Protein AF-K1TFE7-F1 (afdb_monomer_lite)

InterPro domains:
  IPR003514 Microviridae F protein [PF02305] (13-98)
  IPR016184 Capsid/spike protein, ssDNA virus [SSF88645] (12-97)
  IPR037002 Microviridae F protein superfamily [G3DSA:2.60.169.10] (9-236)

Sequence (241 aa):
MKQSVFNLNTLKAHPERNAFDLSHNDVFSCAPGMLLPISCTEVLPNEHYEINPQVFLRTMPLNSAAYVRMRQHVEFFFVPARVLLRQFPQFVVGTKYPISSLDTLNSFKDNIPSVSLATLRYLYVLAGDTPDGLGIPAKLGYLRLFDLLGYGLNSSRTINENSYPDKYTSASTTQDSPKLSILRFAAYQKIYQDYYRNPYWESPDASIFNYDDKFGQTLSTSVAADKQRLYKLVTLRYRNW

Structure (mmCIF, N/CA/C/O backbone):
data_AF-K1TFE7-F1
#
_entry.id   AF-K1TFE7-F1
#
loop_
_atom_site.group_PDB
_atom_site.id
_atom_site.type_symbol
_atom_site.label_atom_id
_atom_site.label_alt_id
_atom_site.label_comp_id
_atom_site.label_asym_id
_atom_site.label_entity_id
_atom_site.label_seq_id
_atom_site.pdbx_PDB_ins_code
_atom_site.Cartn_x
_atom_site.Cartn_y
_atom_site.Cartn_z
_atom_site.occupancy
_atom_site.B_iso_or_equiv
_atom_site.auth_seq_id
_atom_site.auth_comp_id
_atom_site.auth_asym_id
_atom_site.auth_atom_id
_atom_site.pdbx_PDB_model_num
ATOM 1 N N . MET A 1 1 ? -44.477 -9.477 -0.773 1.00 45.66 1 MET A N 1
ATOM 2 C CA . MET A 1 1 ? -45.574 -9.366 0.217 1.00 45.66 1 MET A CA 1
ATOM 3 C C . MET A 1 1 ? -45.579 -7.950 0.772 1.00 45.66 1 MET A C 1
ATOM 5 O O . MET A 1 1 ? -44.527 -7.498 1.204 1.00 45.66 1 MET A O 1
ATOM 9 N N . LYS A 1 2 ? -46.710 -7.234 0.714 1.00 50.09 2 LYS A N 1
ATOM 10 C CA . LYS A 1 2 ? -46.841 -5.902 1.331 1.00 50.09 2 LYS A CA 1
ATOM 11 C C . LYS A 1 2 ? -46.710 -6.047 2.852 1.00 50.09 2 LYS A C 1
ATOM 13 O O . LYS A 1 2 ? -47.388 -6.889 3.435 1.00 50.09 2 LYS A O 1
ATOM 18 N N . GLN A 1 3 ? -45.819 -5.276 3.473 1.00 61.19 3 GLN A N 1
ATOM 19 C CA . GLN A 1 3 ? -45.646 -5.288 4.927 1.00 61.19 3 GLN A CA 1
ATOM 20 C C . GLN A 1 3 ? -46.881 -4.699 5.617 1.00 61.19 3 GLN A C 1
ATOM 22 O O . GLN A 1 3 ? -47.405 -3.670 5.197 1.00 61.19 3 GLN A O 1
ATOM 27 N N . SER A 1 4 ? -47.348 -5.382 6.665 1.00 74.19 4 SER A N 1
ATOM 28 C CA . SER A 1 4 ? -48.439 -4.917 7.526 1.00 74.19 4 SER A CA 1
ATOM 29 C C . SER A 1 4 ? -48.050 -3.604 8.208 1.00 74.19 4 SER A C 1
ATOM 31 O O . SER A 1 4 ? -46.951 -3.500 8.754 1.00 74.19 4 SER A O 1
ATOM 33 N N . VAL A 1 5 ? -48.967 -2.632 8.216 1.00 69.81 5 VAL A N 1
ATOM 34 C CA . VAL A 1 5 ? -48.782 -1.304 8.834 1.00 69.81 5 VAL A CA 1
ATOM 35 C C . VAL A 1 5 ? -48.410 -1.412 10.321 1.00 69.81 5 VAL A C 1
ATOM 37 O O . VAL A 1 5 ? -47.674 -0.580 10.843 1.00 69.81 5 VAL A O 1
ATOM 40 N N . PHE A 1 6 ? -48.827 -2.489 10.990 1.00 69.19 6 PHE A N 1
ATOM 41 C CA . PHE A 1 6 ? -48.529 -2.746 12.401 1.00 69.19 6 PHE A CA 1
ATOM 42 C C . PHE A 1 6 ? -47.082 -3.196 12.676 1.00 69.19 6 PHE A C 1
ATOM 44 O O . PHE A 1 6 ? -46.646 -3.150 13.820 1.00 69.19 6 PHE A O 1
ATOM 51 N N . ASN A 1 7 ? -46.317 -3.582 11.648 1.00 65.81 7 ASN A N 1
ATOM 52 C CA . ASN A 1 7 ? -44.899 -3.948 11.766 1.00 65.81 7 ASN A CA 1
ATOM 53 C C . ASN A 1 7 ? -43.943 -2.807 11.368 1.00 65.81 7 ASN A C 1
ATOM 55 O O . ASN A 1 7 ? -42.743 -3.038 11.230 1.00 65.81 7 ASN A O 1
ATOM 59 N N . LEU A 1 8 ? -44.430 -1.571 11.176 1.00 64.69 8 LEU A N 1
ATOM 60 C CA . LEU A 1 8 ? -43.549 -0.443 10.838 1.00 64.69 8 LEU A CA 1
ATOM 61 C C . LEU A 1 8 ? -42.561 -0.089 11.963 1.00 64.69 8 LEU A C 1
ATOM 63 O O . LEU A 1 8 ? -41.452 0.344 11.668 1.00 64.69 8 LEU A O 1
ATOM 67 N N . ASN A 1 9 ? -42.938 -0.312 13.226 1.00 62.56 9 ASN A N 1
ATOM 68 C CA . ASN A 1 9 ? -42.139 0.084 14.394 1.00 62.56 9 ASN A CA 1
ATOM 69 C C . ASN A 1 9 ? -41.296 -1.055 14.994 1.00 62.56 9 ASN A C 1
ATOM 71 O O . ASN A 1 9 ? -40.640 -0.862 16.016 1.00 62.56 9 ASN A O 1
ATOM 75 N N . THR A 1 10 ? -41.299 -2.249 14.397 1.00 68.25 10 THR A N 1
ATOM 76 C CA . THR A 1 10 ? -40.441 -3.348 14.858 1.00 68.25 10 THR A CA 1
ATOM 77 C C . THR A 1 10 ? -39.030 -3.158 14.309 1.00 68.25 10 THR A C 1
ATOM 79 O O . THR A 1 10 ? -38.868 -3.029 13.094 1.00 68.25 10 THR A O 1
ATOM 82 N N . LEU A 1 11 ? -38.012 -3.171 15.177 1.00 66.81 11 LEU A N 1
ATOM 83 C CA . LEU A 1 11 ? -36.603 -3.135 14.769 1.00 66.81 11 LEU A CA 1
ATOM 84 C C . LEU A 1 11 ? -36.321 -4.275 13.777 1.00 66.81 11 LEU A C 1
ATOM 86 O O . LEU A 1 11 ? -36.344 -5.452 14.138 1.00 66.81 11 LEU A O 1
ATOM 90 N N . LYS A 1 12 ? -36.063 -3.929 12.513 1.00 65.88 12 LYS A N 1
ATOM 91 C CA . LYS A 1 12 ? -35.648 -4.892 11.490 1.00 65.88 12 LYS A CA 1
ATOM 92 C C . LYS A 1 12 ? -34.151 -5.147 11.640 1.00 65.88 12 LYS A C 1
ATOM 94 O O . LYS A 1 12 ? -33.352 -4.228 11.505 1.00 65.88 12 LYS A O 1
ATOM 99 N N . ALA A 1 13 ? -33.769 -6.403 11.864 1.00 70.88 13 ALA A N 1
ATOM 100 C CA . ALA A 1 13 ? -32.362 -6.804 11.956 1.00 70.88 13 ALA A CA 1
ATOM 101 C C . ALA A 1 13 ? -31.597 -6.674 10.621 1.00 70.88 13 ALA A C 1
ATOM 103 O O . ALA A 1 13 ? -30.372 -6.615 10.619 1.00 70.88 13 ALA A O 1
ATOM 104 N N . HIS A 1 14 ? -32.311 -6.635 9.490 1.00 73.75 14 HIS A N 1
ATOM 105 C CA . HIS A 1 14 ? -31.744 -6.389 8.166 1.00 73.75 14 HIS A CA 1
ATOM 106 C C . HIS A 1 14 ? -32.227 -5.029 7.643 1.00 73.75 14 HIS A C 1
ATOM 108 O O . HIS A 1 14 ? -33.393 -4.928 7.245 1.00 73.75 14 HIS A O 1
ATOM 114 N N . PRO A 1 15 ? -31.375 -3.986 7.660 1.00 78.25 15 PRO A N 1
ATOM 115 C CA . PRO A 1 15 ? -31.690 -2.726 7.002 1.00 78.25 15 PRO A CA 1
ATOM 116 C C . PRO A 1 15 ? -31.781 -2.923 5.483 1.00 78.25 15 PRO A C 1
ATOM 118 O O . PRO A 1 15 ? -31.189 -3.851 4.922 1.00 78.25 15 PRO A O 1
ATOM 121 N N . GLU A 1 16 ? -32.540 -2.051 4.819 1.00 82.06 16 GLU A N 1
ATOM 122 C CA . GLU A 1 16 ? -32.575 -2.005 3.356 1.00 82.06 16 GLU A CA 1
ATOM 123 C C . GLU A 1 16 ? -31.184 -1.639 2.821 1.00 82.06 16 GLU A C 1
ATOM 125 O O . GLU A 1 16 ? -30.467 -0.830 3.413 1.00 82.06 16 GLU A O 1
ATOM 130 N N . ARG A 1 17 ? -30.772 -2.297 1.734 1.00 85.50 17 ARG A N 1
ATOM 131 C CA . ARG A 1 17 ? -29.428 -2.164 1.164 1.00 85.50 17 ARG A CA 1
ATOM 132 C C . ARG A 1 17 ? -29.471 -1.203 -0.019 1.00 85.50 17 ARG A C 1
ATOM 134 O O . ARG A 1 17 ? -30.340 -1.336 -0.876 1.00 85.50 17 ARG A O 1
ATOM 141 N N . ASN A 1 18 ? -28.500 -0.298 -0.082 1.00 88.75 18 ASN A N 1
ATOM 142 C CA . ASN A 1 18 ? -28.265 0.560 -1.240 1.00 88.75 18 ASN A CA 1
ATOM 143 C C . ASN A 1 18 ? -27.121 -0.006 -2.085 1.00 88.75 18 ASN A C 1
ATOM 145 O O . ASN A 1 18 ? -26.211 -0.639 -1.550 1.00 88.75 18 ASN A O 1
ATOM 149 N N . ALA A 1 19 ? -27.166 0.246 -3.392 1.00 91.50 19 ALA A N 1
ATOM 150 C CA . ALA A 1 19 ? -26.066 -0.038 -4.303 1.00 91.50 19 ALA A CA 1
ATOM 151 C C . ALA A 1 19 ? -25.364 1.274 -4.663 1.00 91.50 19 ALA A C 1
ATOM 153 O O . ALA A 1 19 ? -26.020 2.248 -5.036 1.00 91.50 19 ALA A O 1
ATOM 154 N N . PHE A 1 20 ? -24.040 1.286 -4.545 1.00 91.50 20 PHE A N 1
ATOM 155 C CA . PHE A 1 20 ? -23.193 2.392 -4.973 1.00 91.50 20 PHE A CA 1
ATOM 156 C C . PHE A 1 20 ? -22.288 1.903 -6.097 1.00 91.50 20 PHE A C 1
ATOM 158 O O . PHE A 1 20 ? -21.703 0.826 -5.989 1.00 91.50 20 PHE A O 1
ATOM 165 N N . ASP A 1 21 ? -22.183 2.691 -7.163 1.00 92.88 21 ASP A N 1
ATOM 166 C CA . ASP A 1 21 ? -21.240 2.418 -8.242 1.00 92.88 21 ASP A CA 1
ATOM 167 C C . ASP A 1 21 ? -19.862 2.984 -7.874 1.00 92.88 21 ASP A C 1
ATOM 169 O O . ASP A 1 21 ? -19.706 4.188 -7.666 1.00 92.88 21 ASP A O 1
ATOM 173 N N . LEU A 1 22 ? -18.877 2.092 -7.755 1.00 91.94 22 LEU A N 1
ATOM 174 C CA . LEU A 1 22 ? -17.475 2.397 -7.442 1.00 91.94 22 LEU A CA 1
ATOM 175 C C . LEU A 1 22 ? -16.555 2.132 -8.650 1.00 91.94 22 LEU A C 1
ATOM 177 O O . LEU A 1 22 ? -15.333 2.026 -8.503 1.00 91.94 22 LEU A O 1
ATOM 181 N N . SER A 1 23 ? -17.134 1.999 -9.846 1.00 92.69 23 SER A N 1
ATOM 182 C CA . SER A 1 23 ? -16.395 1.743 -11.079 1.00 92.69 23 SER A CA 1
ATOM 183 C C . SER A 1 23 ? -15.441 2.893 -11.404 1.00 92.69 23 SER A C 1
ATOM 185 O O . SER A 1 23 ? -15.796 4.069 -11.341 1.00 92.69 23 SER A O 1
ATOM 187 N N . HIS A 1 24 ? -14.214 2.548 -11.780 1.00 92.62 24 HIS A N 1
ATOM 188 C CA . HIS A 1 24 ? -13.178 3.487 -12.199 1.00 92.62 24 HIS A CA 1
ATOM 189 C C . HIS A 1 24 ? -12.291 2.843 -13.267 1.00 92.62 24 HIS A C 1
ATOM 191 O O . HIS A 1 24 ? -12.287 1.624 -13.439 1.00 92.62 24 HIS A O 1
ATOM 197 N N . ASN A 1 25 ? -11.557 3.682 -13.998 1.00 93.38 25 ASN A N 1
ATOM 198 C CA . ASN A 1 25 ? -10.610 3.254 -15.022 1.00 93.38 25 ASN A CA 1
ATOM 199 C C . ASN A 1 25 ? -9.200 3.676 -14.612 1.00 93.38 25 ASN A C 1
ATOM 201 O O . ASN A 1 25 ? -8.940 4.871 -14.474 1.00 93.38 25 ASN A O 1
ATOM 205 N N . ASP A 1 26 ? -8.290 2.710 -14.515 1.00 90.56 26 ASP A N 1
ATOM 206 C CA . ASP A 1 26 ? -6.886 2.962 -14.196 1.00 90.56 26 ASP A CA 1
ATOM 207 C C . ASP A 1 26 ? -6.010 2.791 -15.435 1.00 90.56 26 ASP A C 1
ATOM 209 O O . ASP A 1 26 ? -5.984 1.734 -16.069 1.00 90.56 26 ASP A O 1
ATOM 213 N N . VAL A 1 27 ? -5.254 3.836 -15.777 1.00 91.19 27 VAL A N 1
ATOM 214 C CA . VAL A 1 27 ? -4.328 3.829 -16.915 1.00 91.19 27 VAL A CA 1
ATOM 215 C C . VAL A 1 27 ? -2.908 3.945 -16.396 1.00 91.19 27 VAL A C 1
ATOM 217 O O . VAL A 1 27 ? -2.523 4.962 -15.822 1.00 91.19 27 VAL A O 1
ATOM 220 N N . PHE A 1 28 ? -2.104 2.907 -16.613 1.00 90.25 28 PHE A N 1
ATOM 221 C CA . PHE A 1 28 ? -0.726 2.899 -16.149 1.00 90.25 28 PHE A CA 1
ATOM 222 C C . PHE A 1 28 ? 0.173 1.954 -16.952 1.00 90.25 28 PHE A C 1
ATOM 224 O O . PHE A 1 28 ? -0.294 1.073 -17.670 1.00 90.25 28 PHE A O 1
ATOM 231 N N . SER A 1 29 ? 1.486 2.117 -16.773 1.00 90.44 29 SER A N 1
ATOM 232 C CA . SER A 1 29 ? 2.514 1.231 -17.331 1.00 90.44 29 SER A CA 1
ATOM 233 C C . SER A 1 29 ? 3.085 0.310 -16.252 1.00 90.44 29 SER A C 1
ATOM 235 O O . SER A 1 29 ? 3.305 0.732 -15.116 1.00 90.44 29 SER A O 1
ATOM 237 N N . CYS A 1 30 ? 3.365 -0.945 -16.583 1.00 89.62 30 CYS A N 1
ATOM 238 C CA . CYS A 1 30 ? 3.979 -1.899 -15.660 1.00 89.62 30 CYS A CA 1
ATOM 239 C C . CYS A 1 30 ? 5.164 -2.612 -16.306 1.00 89.62 30 CYS A C 1
ATOM 241 O O . CYS A 1 30 ? 5.113 -2.964 -17.485 1.00 89.62 30 CYS A O 1
ATOM 243 N N . ALA A 1 31 ? 6.211 -2.851 -15.518 1.00 89.19 31 ALA A N 1
ATOM 244 C CA . ALA A 1 31 ? 7.293 -3.742 -15.911 1.00 89.19 31 ALA A CA 1
ATOM 245 C C . ALA A 1 31 ? 6.913 -5.201 -15.589 1.00 89.19 31 ALA A C 1
ATOM 247 O O . ALA A 1 31 ? 6.148 -5.441 -14.646 1.00 89.19 31 ALA A O 1
ATOM 248 N N . PRO A 1 32 ? 7.432 -6.185 -16.342 1.00 89.25 32 PRO A N 1
ATOM 249 C CA . PRO A 1 32 ? 7.205 -7.593 -16.037 1.00 89.25 32 PRO A CA 1
ATOM 250 C C . PRO A 1 32 ? 7.748 -7.950 -14.646 1.00 89.25 32 PRO A C 1
ATOM 252 O O . PRO A 1 32 ? 8.781 -7.440 -14.219 1.00 89.25 32 PRO A O 1
ATOM 255 N N . GLY A 1 33 ? 7.037 -8.823 -13.931 1.00 89.75 33 GLY A N 1
ATOM 256 C CA . GLY A 1 33 ? 7.425 -9.297 -12.597 1.00 89.75 33 GLY A CA 1
ATOM 257 C C . GLY A 1 33 ? 7.035 -8.379 -11.432 1.00 89.75 33 GLY A C 1
ATOM 258 O O . GLY A 1 33 ? 7.024 -8.845 -10.298 1.00 89.75 33 GLY A O 1
ATOM 259 N N . MET A 1 34 ? 6.662 -7.116 -11.667 1.00 91.88 34 MET A N 1
ATOM 260 C CA . MET A 1 34 ? 6.188 -6.219 -10.601 1.00 91.88 34 MET A CA 1
ATOM 261 C C . MET A 1 34 ? 4.824 -6.656 -10.059 1.00 91.88 34 MET A C 1
ATOM 263 O O . MET A 1 34 ? 3.870 -6.809 -10.823 1.00 91.88 34 MET A O 1
ATOM 267 N N . LEU A 1 35 ? 4.706 -6.783 -8.735 1.00 94.06 35 LEU A N 1
ATOM 268 C CA . LEU A 1 35 ? 3.425 -6.996 -8.069 1.00 94.06 35 LEU A CA 1
ATOM 269 C C . LEU A 1 35 ? 2.806 -5.635 -7.728 1.00 94.06 35 LEU A C 1
ATOM 271 O O . LEU A 1 35 ? 3.230 -4.984 -6.774 1.00 94.06 35 LEU A O 1
ATOM 275 N N . LEU A 1 36 ? 1.822 -5.192 -8.512 1.00 94.81 36 LEU A N 1
ATOM 276 C CA . LEU A 1 36 ? 1.221 -3.859 -8.388 1.00 94.81 36 LEU A CA 1
ATOM 277 C C . LEU A 1 36 ? -0.191 -3.927 -7.777 1.00 94.81 36 LEU A C 1
ATOM 279 O O . LEU A 1 36 ? -1.025 -4.666 -8.303 1.00 94.81 36 LEU A O 1
ATOM 283 N N . PRO A 1 37 ? -0.499 -3.148 -6.721 1.00 94.88 37 PRO A N 1
ATOM 284 C CA . PRO A 1 37 ? -1.864 -3.025 -6.221 1.00 94.88 37 PRO A CA 1
ATOM 285 C C . PRO A 1 37 ? -2.641 -2.027 -7.086 1.00 94.88 37 PRO A C 1
ATOM 287 O O . PRO A 1 37 ? -2.481 -0.828 -6.925 1.00 94.88 37 PRO A O 1
ATOM 290 N N . ILE A 1 38 ? -3.446 -2.513 -8.033 1.00 91.25 38 ILE A N 1
ATOM 291 C CA . ILE A 1 38 ? -4.155 -1.643 -8.992 1.00 91.25 38 ILE A CA 1
ATOM 292 C C . ILE A 1 38 ? -5.305 -0.896 -8.314 1.00 91.25 38 ILE A C 1
ATOM 294 O O . ILE A 1 38 ? -5.409 0.315 -8.441 1.00 91.25 38 ILE A O 1
ATOM 298 N N . SER A 1 39 ? -6.137 -1.627 -7.571 1.00 90.88 39 SER A N 1
ATOM 299 C CA . SER A 1 39 ? -7.290 -1.077 -6.868 1.00 90.88 39 SER A CA 1
ATOM 300 C C . SER A 1 39 ? -7.301 -1.582 -5.430 1.00 90.88 39 SER A C 1
ATOM 302 O O . SER A 1 39 ? -7.095 -2.773 -5.176 1.00 90.88 39 SER A O 1
ATOM 304 N N . CYS A 1 40 ? -7.500 -0.668 -4.482 1.00 92.69 40 CYS A N 1
ATOM 305 C CA . CYS A 1 40 ? -7.580 -0.968 -3.058 1.00 92.69 40 CYS A CA 1
ATOM 306 C C . CYS A 1 40 ? -8.751 -0.196 -2.453 1.00 92.69 40 CYS A C 1
ATOM 308 O O . CYS A 1 40 ? -8.691 1.025 -2.303 1.00 92.69 40 CYS A O 1
ATOM 310 N N . THR A 1 41 ? -9.812 -0.923 -2.113 1.00 92.25 41 THR A N 1
ATOM 311 C CA . THR A 1 41 ? -11.030 -0.370 -1.524 1.00 92.25 41 THR A CA 1
ATOM 312 C C . THR A 1 41 ? -11.258 -0.973 -0.144 1.00 92.25 41 THR A C 1
ATOM 314 O O . THR A 1 41 ? -11.167 -2.187 0.051 1.00 92.25 41 THR A O 1
ATOM 317 N N . GLU A 1 42 ? -11.516 -0.121 0.849 1.00 91.56 42 GLU A N 1
ATOM 318 C CA . GLU A 1 42 ? -12.021 -0.597 2.131 1.00 91.56 42 GLU A CA 1
ATOM 319 C C . GLU A 1 42 ? -13.488 -0.994 1.995 1.00 91.56 42 GLU A C 1
ATOM 321 O O . GLU A 1 42 ? -14.282 -0.275 1.393 1.00 91.56 42 GLU A O 1
ATOM 326 N N . VAL A 1 43 ? -13.840 -2.127 2.596 1.00 91.06 43 VAL A N 1
ATOM 327 C CA . VAL A 1 43 ? -15.211 -2.638 2.619 1.00 91.06 43 VAL A CA 1
ATOM 328 C C . VAL A 1 43 ? -15.698 -2.750 4.056 1.00 91.06 43 VAL A C 1
ATOM 330 O O . VAL A 1 43 ? -14.933 -3.095 4.967 1.00 91.06 43 VAL A O 1
ATOM 333 N N . LEU A 1 44 ? -16.977 -2.463 4.270 1.00 88.19 44 LEU A N 1
ATOM 334 C CA . LEU A 1 44 ? -17.632 -2.650 5.556 1.00 88.19 44 LEU A CA 1
ATOM 335 C C . LEU A 1 44 ? -18.057 -4.117 5.737 1.00 88.19 44 LEU A C 1
ATOM 337 O O . LEU A 1 44 ? -18.271 -4.857 4.771 1.00 88.19 44 LEU A O 1
ATOM 341 N N . PRO A 1 45 ? -18.209 -4.580 6.989 1.00 87.00 45 PRO A N 1
ATOM 342 C CA . PRO A 1 45 ? -18.763 -5.901 7.251 1.00 87.00 45 PRO A CA 1
ATOM 343 C C . PRO A 1 45 ? -20.149 -6.072 6.606 1.00 87.00 45 PRO A C 1
ATOM 345 O O . PRO A 1 45 ? -20.983 -5.176 6.691 1.00 87.00 45 PRO A O 1
ATOM 348 N N . ASN A 1 46 ? -20.417 -7.252 6.031 1.00 86.62 46 ASN A N 1
ATOM 349 C CA . ASN A 1 46 ? -21.693 -7.619 5.384 1.00 86.62 46 ASN A CA 1
ATOM 350 C C . ASN A 1 46 ? -22.026 -6.858 4.074 1.00 86.62 46 ASN A C 1
ATOM 352 O O . ASN A 1 46 ? -23.134 -6.997 3.537 1.00 86.62 46 ASN A O 1
ATOM 356 N N . GLU A 1 47 ? -21.077 -6.107 3.512 1.00 89.31 47 GLU A N 1
ATOM 357 C CA . GLU A 1 47 ? -21.192 -5.572 2.152 1.00 89.31 47 GLU A CA 1
ATOM 358 C C . GLU A 1 47 ? -21.069 -6.672 1.095 1.00 89.31 47 GLU A C 1
ATOM 360 O O . GLU A 1 47 ? -20.465 -7.721 1.319 1.00 89.31 47 GLU A O 1
ATOM 365 N N . HIS A 1 48 ? -21.707 -6.453 -0.054 1.00 90.38 48 HIS A N 1
ATOM 366 C CA . HIS A 1 48 ? -21.588 -7.318 -1.226 1.00 90.38 48 HIS A CA 1
ATOM 367 C C . HIS A 1 48 ? -20.857 -6.528 -2.299 1.00 90.38 48 HIS A C 1
ATOM 369 O O . HIS A 1 48 ? -21.284 -5.428 -2.644 1.00 90.38 48 HIS A O 1
ATOM 375 N N . TYR A 1 49 ? -19.755 -7.085 -2.785 1.00 91.56 49 TYR A N 1
ATOM 376 C CA . TYR A 1 49 ? -18.880 -6.430 -3.745 1.00 91.56 49 TYR A CA 1
ATOM 377 C C . TYR A 1 49 ? -18.833 -7.272 -5.018 1.00 91.56 49 TYR A C 1
ATOM 379 O O . TYR A 1 49 ? -18.503 -8.457 -4.964 1.00 91.56 49 TYR A O 1
ATOM 387 N N . GLU A 1 50 ? -19.185 -6.670 -6.149 1.00 92.69 50 GLU A N 1
ATOM 388 C CA . GLU A 1 50 ? -19.105 -7.294 -7.469 1.00 92.69 50 GLU A CA 1
ATOM 389 C C . GLU A 1 50 ? -17.990 -6.612 -8.261 1.00 92.69 50 GLU A C 1
ATOM 391 O O . GLU A 1 50 ? -17.973 -5.389 -8.388 1.00 92.69 50 GLU A O 1
ATOM 396 N N . ILE A 1 51 ? -17.035 -7.398 -8.765 1.00 92.50 51 ILE A N 1
ATOM 397 C CA . ILE A 1 51 ? -15.865 -6.885 -9.483 1.00 92.50 51 ILE A CA 1
ATOM 398 C C . ILE A 1 51 ? -15.796 -7.548 -10.854 1.00 92.50 51 ILE A C 1
ATOM 400 O O . ILE A 1 51 ? -15.604 -8.758 -10.951 1.00 92.50 51 ILE A O 1
ATOM 404 N N . ASN A 1 52 ? -15.888 -6.735 -11.906 1.00 93.81 52 ASN A N 1
ATOM 405 C CA . ASN A 1 52 ? -15.844 -7.176 -13.298 1.00 93.81 52 ASN A CA 1
ATOM 406 C C . ASN A 1 52 ? -14.696 -6.461 -14.039 1.00 93.81 52 ASN A C 1
ATOM 408 O O . ASN A 1 52 ? -14.922 -5.411 -14.644 1.00 93.81 52 ASN A O 1
ATOM 412 N N . PRO A 1 53 ? -13.447 -6.974 -13.987 1.00 92.19 53 PRO A N 1
ATOM 413 C CA . PRO A 1 53 ? -12.312 -6.311 -14.623 1.00 92.19 53 PRO A CA 1
ATOM 414 C C . PRO A 1 53 ? -12.365 -6.418 -16.148 1.00 92.19 53 PRO A C 1
ATOM 416 O O . PRO A 1 53 ? -12.552 -7.497 -16.710 1.00 92.19 53 PRO A O 1
ATOM 419 N N . GLN A 1 54 ? -12.085 -5.307 -16.824 1.00 93.56 54 GLN A N 1
ATOM 420 C CA . GLN A 1 54 ? -11.820 -5.276 -18.259 1.00 93.56 54 GLN A CA 1
ATOM 421 C C . GLN A 1 54 ? -10.394 -4.780 -18.479 1.00 93.56 54 GLN A C 1
ATOM 423 O O . GLN A 1 54 ? -10.047 -3.669 -18.090 1.00 93.56 54 GLN A O 1
ATOM 428 N N . VAL A 1 55 ? -9.546 -5.625 -19.072 1.00 91.69 55 VAL A N 1
ATOM 429 C CA . VAL A 1 55 ? -8.115 -5.337 -19.228 1.00 91.69 55 VAL A CA 1
ATOM 430 C C . VAL A 1 55 ? -7.774 -5.172 -20.698 1.00 91.69 55 VAL A C 1
ATOM 432 O O . VAL A 1 55 ? -8.046 -6.048 -21.519 1.00 91.69 55 VAL A O 1
ATOM 435 N N . PHE A 1 56 ? -7.110 -4.064 -21.012 1.00 91.94 56 PHE A N 1
ATOM 436 C CA . PHE A 1 56 ? -6.538 -3.799 -22.322 1.00 91.94 56 PHE A CA 1
ATOM 437 C C . PHE A 1 56 ? -5.042 -3.495 -22.181 1.00 91.94 56 PHE A C 1
ATOM 439 O O . PHE A 1 56 ? -4.652 -2.513 -21.556 1.00 91.94 56 PHE A O 1
ATOM 446 N N . LEU A 1 57 ? -4.201 -4.354 -22.759 1.00 90.56 57 LEU A N 1
ATOM 447 C CA . LEU A 1 57 ? -2.741 -4.313 -22.645 1.00 90.56 57 LEU A CA 1
ATOM 448 C C . LEU A 1 57 ? -2.110 -3.989 -24.002 1.00 90.56 57 LEU A C 1
ATOM 450 O O . LEU A 1 57 ? -2.504 -4.539 -25.031 1.00 90.56 57 LEU A O 1
ATOM 454 N N . ARG A 1 58 ? -1.054 -3.171 -23.987 1.00 90.06 58 ARG A N 1
ATOM 455 C CA . ARG A 1 58 ? -0.129 -3.000 -25.114 1.00 90.06 58 ARG A CA 1
ATOM 456 C C . ARG A 1 58 ? 1.310 -3.085 -24.616 1.00 90.06 58 ARG A C 1
ATOM 458 O O . ARG A 1 58 ? 1.623 -2.587 -23.540 1.00 90.06 58 ARG A O 1
ATOM 465 N N . THR A 1 59 ? 2.183 -3.699 -25.406 1.00 89.88 59 THR A N 1
ATOM 466 C CA . THR A 1 59 ? 3.631 -3.673 -25.168 1.00 89.88 59 THR A CA 1
ATOM 467 C C . THR A 1 59 ? 4.253 -2.484 -25.890 1.00 89.88 59 THR A C 1
ATOM 469 O O . THR A 1 59 ? 3.703 -1.992 -26.876 1.00 89.88 59 THR A O 1
ATOM 472 N N . MET A 1 60 ? 5.421 -2.032 -25.430 1.00 90.56 60 MET A N 1
ATOM 473 C CA . MET A 1 60 ? 6.221 -1.081 -26.206 1.00 90.56 60 MET A CA 1
ATOM 474 C C . MET A 1 60 ? 6.612 -1.709 -27.558 1.00 90.56 60 MET A C 1
ATOM 476 O O . MET A 1 60 ? 6.755 -2.936 -27.634 1.00 90.56 60 MET A O 1
ATOM 480 N N . PRO A 1 61 ? 6.752 -0.908 -28.630 1.00 90.75 61 PRO A N 1
ATOM 481 C CA . PRO A 1 61 ? 7.185 -1.420 -29.925 1.00 90.75 61 PRO A CA 1
ATOM 482 C C . PRO A 1 61 ? 8.574 -2.056 -29.802 1.00 90.75 61 PRO A C 1
ATOM 484 O O . PRO A 1 61 ? 9.470 -1.499 -29.168 1.00 90.75 61 PRO A O 1
ATOM 487 N N . LEU A 1 62 ? 8.738 -3.238 -30.393 1.00 87.62 62 LEU A N 1
ATOM 488 C CA . LEU A 1 62 ? 10.003 -3.967 -30.411 1.00 87.62 62 LEU A CA 1
ATOM 489 C C . LEU A 1 62 ? 10.759 -3.650 -31.705 1.00 87.62 62 LEU A C 1
ATOM 491 O O . LEU A 1 62 ? 10.154 -3.559 -32.771 1.00 87.62 62 LEU A O 1
ATOM 495 N N . ASN A 1 63 ? 12.087 -3.537 -31.621 1.00 91.38 63 ASN A N 1
ATOM 496 C CA . ASN A 1 63 ? 12.946 -3.389 -32.805 1.00 91.38 63 ASN A CA 1
ATOM 497 C C . ASN A 1 63 ? 13.013 -4.673 -33.652 1.00 91.38 63 ASN A C 1
ATOM 499 O O . ASN A 1 63 ? 13.422 -4.634 -34.809 1.00 91.38 63 ASN A O 1
ATOM 503 N N . SER A 1 64 ? 12.641 -5.814 -33.073 1.00 91.88 64 SER A N 1
ATOM 504 C CA . SER A 1 64 ? 12.627 -7.129 -33.708 1.00 91.88 64 SER A CA 1
ATOM 505 C C . SER A 1 64 ? 11.237 -7.764 -33.633 1.00 91.88 64 SER A C 1
ATOM 507 O O . SER A 1 64 ? 10.344 -7.281 -32.933 1.00 91.88 64 SER A O 1
ATOM 509 N N . ALA A 1 65 ? 11.044 -8.867 -34.359 1.00 88.50 65 ALA A N 1
ATOM 510 C CA . ALA A 1 65 ? 9.815 -9.646 -34.276 1.00 88.50 65 ALA A CA 1
ATOM 511 C C . ALA A 1 65 ? 9.581 -10.174 -32.849 1.00 88.50 65 ALA A C 1
ATOM 513 O O . ALA A 1 65 ? 10.520 -10.533 -32.135 1.00 88.50 65 ALA A O 1
ATOM 514 N N . ALA A 1 66 ? 8.312 -10.245 -32.442 1.00 86.75 66 ALA A N 1
ATOM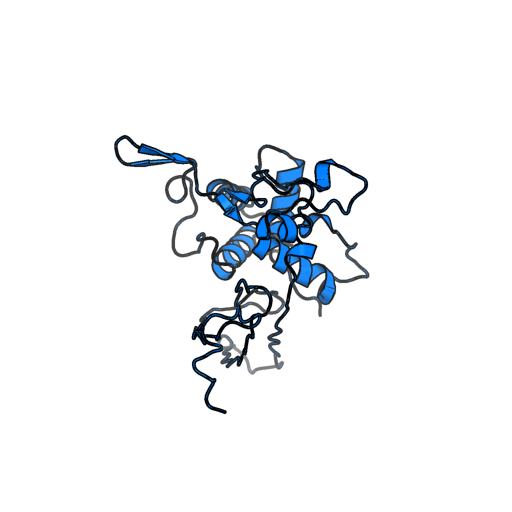 515 C CA . ALA A 1 66 ? 7.935 -10.752 -31.129 1.00 86.75 66 ALA A CA 1
ATOM 516 C C . ALA A 1 66 ? 8.369 -12.218 -30.963 1.00 86.75 66 ALA A C 1
ATOM 518 O O . ALA A 1 66 ? 7.913 -13.093 -31.697 1.00 86.75 66 ALA A O 1
ATOM 519 N N . TYR A 1 67 ? 9.240 -12.472 -29.984 1.00 88.69 67 TYR A N 1
ATOM 520 C CA . TYR A 1 67 ? 9.821 -13.798 -29.750 1.00 88.69 67 TYR A CA 1
ATOM 521 C C . TYR A 1 67 ? 9.043 -14.626 -28.714 1.00 88.69 67 TYR A C 1
ATOM 523 O O . TYR A 1 67 ? 8.889 -15.833 -28.873 1.00 88.69 67 TYR A O 1
ATOM 531 N N . VAL A 1 68 ? 8.514 -13.985 -27.664 1.00 89.25 68 VAL A N 1
ATOM 532 C CA . VAL A 1 68 ? 7.821 -14.659 -26.550 1.00 89.25 68 VAL A CA 1
ATOM 533 C C . VAL A 1 68 ? 6.492 -13.973 -26.254 1.00 89.25 68 VAL A C 1
ATOM 535 O O . VAL A 1 68 ? 6.354 -12.758 -26.393 1.00 89.25 68 VAL A O 1
ATOM 538 N N . ARG A 1 69 ? 5.503 -14.763 -25.825 1.00 88.38 69 ARG A N 1
ATOM 539 C CA . ARG A 1 69 ? 4.216 -14.264 -25.329 1.00 88.38 69 ARG A CA 1
ATOM 540 C C . ARG A 1 69 ? 4.308 -13.985 -23.830 1.00 88.38 69 ARG A C 1
ATOM 542 O O . ARG A 1 69 ? 4.736 -14.849 -23.073 1.00 88.38 69 ARG A O 1
ATOM 549 N N . MET A 1 70 ? 3.851 -12.813 -23.402 1.00 87.06 70 MET A N 1
ATOM 550 C CA . MET A 1 70 ? 3.698 -12.478 -21.983 1.00 87.06 70 MET A CA 1
ATOM 551 C C . MET A 1 70 ? 2.247 -12.682 -21.548 1.00 87.06 70 MET A C 1
ATOM 553 O O . MET A 1 70 ? 1.324 -12.427 -22.323 1.00 87.06 70 MET A O 1
ATOM 557 N N . ARG A 1 71 ? 2.041 -13.123 -20.305 1.00 89.38 71 ARG A N 1
ATOM 558 C CA . ARG A 1 71 ? 0.714 -13.284 -19.704 1.00 89.38 71 ARG A CA 1
ATOM 559 C C . ARG A 1 71 ? 0.572 -12.339 -18.517 1.00 89.38 71 ARG A C 1
ATOM 561 O O . ARG A 1 71 ? 1.420 -12.332 -17.631 1.00 89.38 71 ARG A O 1
ATOM 568 N N . GLN A 1 72 ? -0.509 -11.567 -18.499 1.00 89.50 72 GLN A N 1
ATOM 569 C CA . GLN A 1 72 ? -0.882 -10.739 -17.357 1.00 89.50 72 GLN A CA 1
ATOM 570 C C . GLN A 1 72 ? -1.886 -11.499 -16.488 1.00 89.50 72 GLN A C 1
ATOM 572 O O . GLN A 1 72 ? -2.842 -12.081 -17.001 1.00 89.50 72 GLN A O 1
ATOM 577 N N . HIS A 1 73 ? -1.656 -11.489 -15.180 1.00 91.56 73 HIS A N 1
ATOM 578 C CA . HIS A 1 73 ? -2.561 -12.048 -14.183 1.00 91.56 73 HIS A CA 1
ATOM 579 C C . HIS A 1 73 ? -3.098 -10.906 -13.323 1.00 91.56 73 HIS A C 1
ATOM 581 O O . HIS A 1 73 ? -2.313 -10.125 -12.789 1.00 91.56 73 HIS A O 1
ATOM 587 N N . VAL A 1 74 ? -4.423 -10.805 -13.222 1.00 92.81 74 VAL A N 1
ATOM 588 C CA . VAL A 1 74 ? -5.117 -9.881 -12.319 1.00 92.81 74 VAL A CA 1
ATOM 589 C C . VAL A 1 74 ? -5.888 -10.738 -11.329 1.00 92.81 74 VAL A C 1
ATOM 591 O O . VAL A 1 74 ? -6.724 -11.546 -11.728 1.00 92.81 74 VAL A O 1
ATOM 594 N N . GLU A 1 75 ? -5.554 -10.598 -10.053 1.00 94.38 75 GLU A N 1
ATOM 595 C CA . GLU A 1 75 ? -6.096 -11.394 -8.955 1.00 94.38 75 GLU A CA 1
ATOM 596 C C . GLU A 1 75 ? -6.651 -10.440 -7.892 1.00 94.38 75 GLU A C 1
ATOM 598 O O . GLU A 1 75 ? -6.064 -9.388 -7.627 1.00 94.38 75 GLU A O 1
ATOM 603 N N . PHE A 1 76 ? -7.787 -10.802 -7.294 1.00 94.62 76 PHE A N 1
ATOM 604 C CA . PHE A 1 76 ? -8.420 -10.030 -6.226 1.00 94.62 76 PHE A CA 1
ATOM 605 C C . PHE A 1 76 ? -8.296 -10.783 -4.914 1.00 94.62 76 PHE A C 1
ATOM 607 O O . PHE A 1 76 ? -8.580 -11.978 -4.838 1.00 94.62 76 PHE A O 1
ATOM 614 N N . PHE A 1 77 ? -7.907 -10.059 -3.871 1.00 95.81 77 PHE A N 1
ATOM 615 C CA . PHE A 1 77 ? -7.722 -10.610 -2.540 1.00 95.81 77 PHE A CA 1
ATOM 616 C C . PHE A 1 77 ? -8.582 -9.848 -1.546 1.00 95.81 77 PHE A C 1
ATOM 618 O O . PHE A 1 77 ? -8.624 -8.619 -1.556 1.00 95.81 77 PHE A O 1
ATOM 625 N N . PHE A 1 78 ? -9.220 -10.584 -0.642 1.00 95.12 78 PHE A N 1
ATOM 626 C CA . PHE A 1 78 ? -9.859 -10.009 0.529 1.00 95.12 78 PHE A CA 1
ATOM 627 C C . PHE A 1 78 ? -8.940 -10.190 1.736 1.00 95.12 78 PHE A C 1
ATOM 629 O O . PHE A 1 78 ? -8.665 -11.318 2.149 1.00 95.12 78 PHE A O 1
ATOM 636 N N . VAL A 1 79 ? -8.461 -9.080 2.301 1.00 96.12 79 VAL A N 1
ATOM 637 C CA . VAL A 1 79 ? -7.609 -9.082 3.496 1.00 96.12 79 VAL A CA 1
ATOM 638 C C . VAL A 1 79 ? -8.422 -8.562 4.682 1.00 96.12 79 VAL A C 1
ATOM 640 O O . VAL A 1 79 ? -8.686 -7.361 4.764 1.00 96.12 79 VAL A O 1
ATOM 643 N N . PRO A 1 80 ? -8.815 -9.423 5.637 1.00 94.81 80 PRO A N 1
ATOM 644 C CA . PRO A 1 80 ? -9.537 -8.969 6.815 1.00 94.81 80 PRO A CA 1
ATOM 645 C C . PRO A 1 80 ? -8.658 -8.051 7.674 1.00 94.81 80 PRO A C 1
ATOM 647 O O . PRO A 1 80 ? -7.589 -8.461 8.129 1.00 94.81 80 PRO A O 1
ATOM 650 N N . ALA A 1 81 ? -9.142 -6.849 7.997 1.00 94.00 81 ALA A N 1
ATOM 651 C CA . ALA A 1 81 ? -8.399 -5.878 8.810 1.00 94.00 81 ALA A CA 1
ATOM 652 C C . ALA A 1 81 ? -7.946 -6.436 10.176 1.00 94.00 81 ALA A C 1
ATOM 654 O O . ALA A 1 81 ? -6.893 -6.056 10.679 1.00 94.00 81 ALA A O 1
ATOM 655 N N . ARG A 1 82 ? -8.676 -7.414 10.738 1.00 92.31 82 ARG A N 1
ATOM 656 C CA . ARG A 1 82 ? -8.308 -8.105 11.991 1.00 92.31 82 ARG A CA 1
ATOM 657 C C . ARG A 1 82 ? -6.967 -8.851 11.940 1.00 92.31 82 ARG A C 1
ATOM 659 O O . ARG A 1 82 ? -6.411 -9.142 12.992 1.00 92.31 82 ARG A O 1
ATOM 666 N N . VAL A 1 83 ? -6.498 -9.219 10.744 1.00 93.94 83 VAL A N 1
ATOM 667 C CA . VAL A 1 83 ? -5.212 -9.907 10.533 1.00 93.94 83 VAL A CA 1
ATOM 668 C C . VAL A 1 83 ? -4.057 -8.906 10.514 1.00 93.94 83 VAL A C 1
ATOM 670 O O . VAL A 1 83 ? -2.943 -9.243 10.904 1.00 93.94 83 VAL A O 1
ATOM 673 N N . LEU A 1 84 ? -4.332 -7.676 10.076 1.00 95.50 84 LEU A N 1
ATOM 674 C CA . LEU A 1 84 ? -3.367 -6.577 10.049 1.00 95.50 84 LEU A CA 1
ATOM 675 C C . LEU A 1 84 ? -3.276 -5.876 11.405 1.00 95.50 84 LEU A C 1
ATOM 677 O O . LEU A 1 84 ? -2.213 -5.409 11.796 1.00 95.50 84 LEU A O 1
ATOM 681 N N . LEU A 1 85 ? -4.402 -5.787 12.112 1.00 93.44 85 LEU A N 1
ATOM 682 C CA . LEU A 1 85 ? -4.507 -5.169 13.423 1.00 93.44 85 LEU A CA 1
ATOM 683 C C . LEU A 1 85 ? -5.536 -5.921 14.269 1.00 93.44 85 LEU A C 1
ATOM 685 O O . LEU A 1 85 ? -6.744 -5.846 14.027 1.00 93.44 85 LEU A O 1
ATOM 689 N N . ARG A 1 86 ? -5.069 -6.606 15.315 1.00 91.25 86 ARG A N 1
ATOM 690 C CA . ARG A 1 86 ? -5.919 -7.432 16.186 1.00 91.25 86 ARG A CA 1
ATOM 691 C C . ARG A 1 86 ? -7.043 -6.635 16.859 1.00 91.25 86 ARG A C 1
ATOM 693 O O . ARG A 1 86 ? -8.144 -7.152 17.044 1.00 91.25 86 ARG A O 1
ATOM 700 N N . GLN A 1 87 ? -6.758 -5.393 17.233 1.00 91.38 87 GLN A N 1
ATOM 701 C CA . GLN A 1 87 ? -7.647 -4.479 17.949 1.00 91.38 87 GLN A CA 1
ATOM 702 C C . GLN A 1 87 ? -8.750 -3.897 17.051 1.00 91.38 87 GLN A C 1
ATOM 704 O O . GLN A 1 87 ? -9.744 -3.393 17.569 1.00 91.38 87 GLN A O 1
ATOM 709 N N . PHE A 1 88 ? -8.621 -4.002 15.721 1.00 91.56 88 PHE A N 1
ATOM 710 C CA . PHE A 1 88 ? -9.511 -3.341 14.760 1.00 91.56 88 PHE A CA 1
ATOM 711 C C . PHE A 1 88 ? -11.010 -3.626 14.986 1.00 91.56 88 PHE A C 1
ATOM 713 O O . PHE A 1 88 ? -11.785 -2.672 15.001 1.00 91.56 88 PHE A O 1
ATOM 720 N N . PRO A 1 89 ? -11.467 -4.871 15.244 1.00 90.44 89 PRO A N 1
ATOM 721 C CA . PRO A 1 89 ? -12.889 -5.119 15.497 1.00 90.44 89 PRO A CA 1
ATOM 722 C C . PRO A 1 89 ? -13.418 -4.410 16.753 1.00 90.44 89 PRO A C 1
ATOM 724 O O . PRO A 1 89 ? -14.530 -3.893 16.741 1.00 90.44 89 PRO A O 1
ATOM 727 N N . GLN A 1 90 ? -12.626 -4.352 17.829 1.00 90.19 90 GLN A N 1
ATOM 728 C CA . GLN A 1 90 ? -13.028 -3.664 19.064 1.00 90.19 90 GLN A CA 1
ATOM 729 C C . GLN A 1 90 ? -12.955 -2.146 18.916 1.00 90.19 90 GLN A C 1
ATOM 731 O O . GLN A 1 90 ? -13.799 -1.451 19.472 1.00 90.19 90 GLN A O 1
ATOM 736 N N . PHE A 1 91 ? -11.993 -1.648 18.136 1.00 90.31 91 PHE A N 1
ATOM 737 C CA . PHE A 1 91 ? -11.907 -0.241 17.756 1.00 90.31 91 PHE A CA 1
ATOM 738 C C . PHE A 1 91 ? -13.176 0.218 17.018 1.00 90.31 91 PHE A C 1
ATOM 740 O O . PHE A 1 91 ? -13.724 1.263 17.346 1.00 90.31 91 PHE A O 1
ATOM 747 N N . VAL A 1 92 ? -13.691 -0.588 16.080 1.00 89.69 92 VAL A N 1
ATOM 748 C CA . VAL A 1 92 ? -14.916 -0.263 15.326 1.00 89.69 92 VAL A CA 1
ATOM 749 C C . VAL A 1 92 ? -16.176 -0.351 16.195 1.00 89.69 92 VAL A C 1
ATOM 751 O O . VAL A 1 92 ? -17.040 0.516 16.108 1.00 89.69 92 VAL A O 1
ATOM 754 N N . VAL A 1 93 ? -16.307 -1.395 17.022 1.00 88.50 93 VAL A N 1
ATOM 755 C CA . VAL A 1 93 ? -17.532 -1.637 17.813 1.00 88.50 93 VAL A CA 1
ATOM 756 C C . VAL A 1 93 ? -17.576 -0.792 19.096 1.00 88.50 93 VAL A C 1
ATOM 758 O O . VAL A 1 93 ? -18.653 -0.496 19.606 1.00 88.50 93 VAL A O 1
ATOM 761 N N . GLY A 1 94 ? -16.424 -0.404 19.648 1.00 88.56 94 GLY A N 1
ATOM 762 C CA . GLY A 1 94 ? -16.332 0.399 20.872 1.00 88.56 94 GLY A CA 1
ATOM 763 C C . GLY A 1 94 ? -16.662 -0.359 22.166 1.00 88.56 94 GLY A C 1
ATOM 764 O O . GLY A 1 94 ? -16.804 0.257 23.223 1.00 88.56 94 GLY A O 1
ATOM 765 N N . THR A 1 95 ? -16.770 -1.690 22.120 1.00 88.19 95 THR A N 1
ATOM 766 C CA . THR A 1 95 ? -17.072 -2.534 23.287 1.00 88.19 95 THR A CA 1
ATOM 767 C C . THR A 1 95 ? -15.843 -3.299 23.762 1.00 88.19 95 THR A C 1
ATOM 769 O O . THR A 1 95 ? -15.165 -3.950 22.964 1.00 88.19 95 THR A O 1
ATOM 772 N N . LYS A 1 96 ? -15.603 -3.301 25.079 1.00 86.44 96 LYS A N 1
ATOM 773 C CA . LYS A 1 96 ? -14.509 -4.064 25.694 1.00 86.44 96 LYS A CA 1
ATOM 774 C C . LYS A 1 96 ? -14.778 -5.566 25.584 1.00 86.44 96 LYS A C 1
ATOM 776 O O . LYS A 1 96 ? -15.715 -6.063 26.203 1.00 86.44 96 LYS A O 1
ATOM 781 N N . TYR A 1 97 ? -13.921 -6.285 24.862 1.00 86.00 97 TYR A N 1
ATOM 782 C CA . TYR A 1 97 ? -13.986 -7.743 24.747 1.00 86.00 97 TYR A CA 1
ATOM 783 C C . TYR A 1 97 ? -12.569 -8.348 24.800 1.00 86.00 97 TYR A C 1
ATOM 785 O O . TYR A 1 97 ? -11.926 -8.524 23.764 1.00 86.00 97 TYR A O 1
ATOM 793 N N . PRO A 1 98 ? -12.012 -8.617 25.995 1.00 84.75 98 PRO A N 1
ATOM 794 C CA . PRO A 1 98 ? -10.645 -9.117 26.110 1.00 84.75 98 PRO A CA 1
ATOM 795 C C . PRO A 1 98 ? -10.541 -10.540 25.540 1.00 84.75 98 PRO A C 1
ATOM 797 O O . PRO A 1 98 ? -11.286 -11.428 25.941 1.00 84.75 98 PRO A O 1
ATOM 800 N N . ILE A 1 99 ? -9.605 -10.748 24.609 1.00 83.38 99 ILE A N 1
ATOM 801 C CA . ILE A 1 99 ? -9.354 -12.052 23.953 1.00 83.38 99 ILE A CA 1
ATOM 802 C C . ILE A 1 99 ? -7.921 -12.558 24.138 1.00 83.38 99 ILE A C 1
ATOM 804 O O . ILE A 1 99 ? -7.622 -13.701 23.812 1.00 83.38 99 ILE A O 1
ATOM 808 N N . SER A 1 100 ? -7.024 -11.702 24.624 1.00 86.44 100 SER A N 1
ATOM 809 C CA . SER A 1 100 ? -5.625 -12.026 24.895 1.00 86.44 100 SER A CA 1
ATOM 810 C C . SER A 1 100 ? -5.384 -12.034 26.397 1.00 86.44 100 SER A C 1
ATOM 812 O O . SER A 1 100 ? -5.949 -11.207 27.111 1.00 86.44 100 SER A O 1
ATOM 814 N N . SER A 1 101 ? -4.500 -12.914 26.869 1.00 89.00 101 SER A N 1
ATOM 815 C CA . SER A 1 101 ? -3.999 -12.877 28.249 1.00 89.00 101 SER A CA 1
ATOM 816 C C . SER A 1 101 ? -3.113 -11.655 28.516 1.00 89.00 101 SER A C 1
ATOM 818 O O . SER A 1 101 ? -3.000 -11.212 29.654 1.00 89.00 101 SER A O 1
ATOM 820 N N . LEU A 1 102 ? -2.509 -11.083 27.468 1.00 88.31 102 LEU A N 1
ATOM 821 C CA . LEU A 1 102 ? -1.731 -9.849 27.545 1.00 88.31 102 LEU A CA 1
ATOM 822 C C . LEU A 1 102 ? -2.647 -8.615 27.477 1.00 88.31 102 LEU A C 1
ATOM 824 O O . LEU A 1 102 ? -3.284 -8.382 26.444 1.00 88.31 102 LEU A O 1
ATOM 828 N N . ASP A 1 103 ? -2.680 -7.828 28.558 1.00 85.38 103 ASP A N 1
ATOM 829 C CA . ASP A 1 103 ? -3.603 -6.694 28.739 1.00 85.38 103 ASP A CA 1
ATOM 830 C C . ASP A 1 103 ? -3.358 -5.537 27.758 1.00 85.38 103 ASP A C 1
ATOM 832 O O . ASP A 1 103 ? -4.308 -4.973 27.220 1.00 85.38 103 ASP A O 1
ATOM 836 N N . THR A 1 104 ? -2.095 -5.254 27.417 1.00 84.00 104 THR A N 1
ATOM 837 C CA . THR A 1 104 ? -1.731 -4.185 26.464 1.00 84.00 104 THR A CA 1
ATOM 838 C C . THR A 1 104 ? -2.370 -4.374 25.090 1.00 84.00 104 THR A C 1
ATOM 840 O O . THR A 1 104 ? -2.738 -3.407 24.428 1.00 84.00 104 THR A O 1
ATOM 843 N N . LEU A 1 105 ? -2.572 -5.623 24.668 1.00 84.50 105 LEU A N 1
ATOM 844 C CA . LEU A 1 105 ? -3.200 -5.928 23.388 1.00 84.50 105 LEU A CA 1
ATOM 845 C C . LEU A 1 105 ? -4.738 -5.815 23.446 1.00 84.50 105 LEU A C 1
ATOM 847 O O . LEU A 1 105 ? -5.390 -5.811 22.404 1.00 84.50 105 LEU A O 1
ATOM 851 N N . ASN A 1 106 ? -5.344 -5.764 24.637 1.00 87.31 106 ASN A N 1
ATOM 852 C CA . ASN A 1 106 ? -6.792 -5.623 24.814 1.00 87.31 106 ASN A CA 1
ATOM 853 C C . ASN A 1 106 ? -7.264 -4.157 24.826 1.00 87.31 106 ASN A C 1
ATOM 855 O O . ASN A 1 106 ? -8.472 -3.927 24.923 1.00 87.31 106 ASN A O 1
ATOM 859 N N . SER A 1 107 ? -6.359 -3.172 24.715 1.00 86.62 107 SER A N 1
ATOM 860 C CA . SER A 1 107 ? -6.759 -1.779 24.473 1.00 86.62 107 SER A CA 1
ATOM 861 C C . SER A 1 107 ? -7.460 -1.654 23.117 1.00 86.62 107 SER A C 1
ATOM 863 O O . SER A 1 107 ? -7.053 -2.275 22.140 1.00 86.62 107 SER A O 1
ATOM 865 N N . PHE A 1 108 ? -8.517 -0.845 23.053 1.00 88.25 108 PHE A N 1
ATOM 866 C CA . PHE A 1 108 ? -9.293 -0.594 21.830 1.00 88.25 108 PHE A CA 1
ATOM 867 C C . PHE A 1 108 ? -9.705 0.876 21.660 1.00 88.25 108 PHE A C 1
ATOM 869 O O . PHE A 1 108 ? -10.371 1.211 20.686 1.00 88.25 108 PHE A O 1
ATOM 876 N N . LYS A 1 109 ? -9.335 1.751 22.606 1.00 88.25 109 LYS A N 1
ATOM 877 C CA . LYS A 1 109 ? -9.766 3.161 22.652 1.00 88.25 109 LYS A CA 1
ATOM 878 C C . LYS A 1 109 ? -8.787 4.130 21.984 1.00 88.25 109 LYS A C 1
ATOM 880 O O . LYS A 1 109 ? -9.005 5.336 22.032 1.00 88.25 109 LYS A O 1
ATOM 885 N N . ASP A 1 110 ? -7.727 3.606 21.386 1.00 90.69 110 ASP A N 1
ATOM 886 C CA . ASP A 1 110 ? -6.684 4.399 20.752 1.00 90.69 110 ASP A CA 1
ATOM 887 C C . ASP A 1 110 ? -6.868 4.460 19.230 1.00 90.69 110 ASP A C 1
ATOM 889 O O . ASP A 1 110 ? -7.707 3.772 18.644 1.00 90.69 110 ASP A O 1
ATOM 893 N N . ASN A 1 111 ? -6.069 5.299 18.574 1.00 90.69 111 ASN A N 1
ATOM 894 C CA . ASN A 1 111 ? -6.097 5.444 17.122 1.00 90.69 111 ASN A CA 1
ATOM 895 C C . ASN A 1 111 ? -5.471 4.235 16.407 1.00 90.69 111 ASN A C 1
ATOM 897 O O . ASN A 1 111 ? -4.551 3.591 16.913 1.00 90.69 111 ASN A O 1
ATOM 901 N N . ILE A 1 112 ? -5.910 3.972 15.176 1.00 92.75 112 ILE A N 1
ATOM 902 C CA . ILE A 1 112 ? -5.262 2.996 14.287 1.00 92.75 112 ILE A CA 1
ATOM 903 C C . ILE A 1 112 ? -3.793 3.412 14.050 1.00 92.75 112 ILE A C 1
ATOM 905 O O . ILE A 1 112 ? -3.518 4.615 13.940 1.00 92.75 112 ILE A O 1
ATOM 909 N N . PRO A 1 113 ? -2.850 2.453 13.940 1.00 94.44 113 PRO A N 1
ATOM 910 C CA . PRO A 1 113 ? -1.467 2.753 13.597 1.00 94.44 113 PRO A CA 1
ATOM 911 C C . PRO A 1 113 ? -1.377 3.614 12.334 1.00 94.44 113 PRO A C 1
ATOM 913 O O . PRO A 1 113 ? -2.006 3.330 11.308 1.00 94.44 113 PRO A O 1
ATOM 916 N N . SER A 1 114 ? -0.583 4.675 12.411 1.00 95.06 114 SER A N 1
ATOM 917 C CA . SER A 1 114 ? -0.507 5.679 11.350 1.00 95.06 114 SER A CA 1
ATOM 918 C C . SER A 1 114 ? 0.930 6.089 11.053 1.00 95.06 114 SER A C 1
ATOM 920 O O . SER A 1 114 ? 1.830 5.897 11.868 1.00 95.06 114 SER A O 1
ATOM 922 N N . VAL A 1 115 ? 1.151 6.663 9.876 1.00 95.12 115 VAL A N 1
ATOM 923 C CA . VAL A 1 115 ? 2.424 7.252 9.450 1.00 95.12 115 VAL A CA 1
ATOM 924 C C . VAL A 1 115 ? 2.158 8.656 8.918 1.00 95.12 115 VAL A C 1
ATOM 926 O O . VAL A 1 115 ? 1.144 8.882 8.261 1.00 95.12 115 VAL A O 1
ATOM 929 N N . SER A 1 116 ? 3.026 9.622 9.212 1.00 94.81 116 SER A N 1
ATOM 930 C CA . SER A 1 116 ? 2.848 10.973 8.666 1.00 94.81 116 SER A CA 1
ATOM 931 C C . SER A 1 116 ? 3.268 11.033 7.194 1.00 94.81 116 SER A C 1
ATOM 933 O O . SER A 1 116 ? 4.200 10.337 6.777 1.00 94.81 116 SER A O 1
ATOM 935 N N . LEU A 1 117 ? 2.622 11.893 6.405 1.00 94.19 117 LEU A N 1
ATOM 936 C CA . LEU A 1 117 ? 3.000 12.122 5.006 1.00 94.19 117 LEU A CA 1
ATOM 937 C C . LEU A 1 117 ? 4.462 12.597 4.876 1.00 94.19 117 LEU A C 1
ATOM 939 O O . LEU A 1 117 ? 5.191 12.144 3.994 1.00 94.19 117 LEU A O 1
ATOM 943 N N . ALA A 1 118 ? 4.924 13.436 5.806 1.00 94.25 118 ALA A N 1
ATOM 944 C CA . ALA A 1 118 ? 6.321 13.857 5.907 1.00 94.25 118 ALA A CA 1
ATOM 945 C C . ALA A 1 118 ? 7.287 12.685 6.158 1.00 94.25 118 ALA A C 1
ATOM 947 O O . ALA A 1 118 ? 8.380 12.645 5.592 1.00 94.25 118 ALA A O 1
ATOM 948 N N . THR A 1 119 ? 6.887 11.688 6.951 1.00 94.69 119 THR A N 1
ATOM 949 C CA . THR A 1 119 ? 7.685 10.471 7.159 1.00 94.69 119 THR A CA 1
ATOM 950 C C . THR A 1 119 ? 7.811 9.669 5.862 1.00 94.69 119 THR A C 1
ATOM 952 O O . THR A 1 119 ? 8.907 9.208 5.549 1.00 94.69 119 THR A O 1
ATOM 955 N N . LEU A 1 120 ? 6.743 9.546 5.063 1.00 94.81 120 LEU A N 1
ATOM 956 C CA . LEU A 1 120 ? 6.812 8.891 3.748 1.00 94.81 120 LEU A CA 1
ATOM 957 C C . LEU A 1 120 ? 7.725 9.652 2.772 1.00 94.81 120 LEU A C 1
ATOM 959 O O . LEU A 1 120 ? 8.554 9.033 2.101 1.00 94.81 120 LEU A O 1
ATOM 963 N N . ARG A 1 121 ? 7.650 10.993 2.753 1.00 94.50 121 ARG A N 1
ATOM 964 C CA . ARG A 1 121 ? 8.603 11.850 2.022 1.00 94.50 121 ARG A CA 1
AT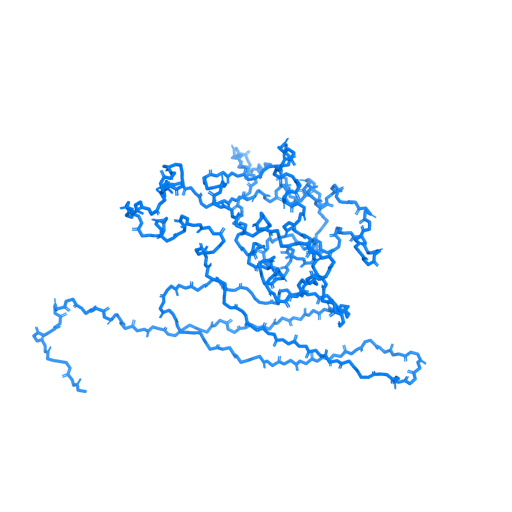OM 965 C C . ARG A 1 121 ? 10.039 11.560 2.459 1.00 94.50 121 ARG A C 1
ATOM 967 O O . ARG A 1 121 ? 10.907 11.362 1.615 1.00 94.50 121 ARG A O 1
ATOM 974 N N . TYR A 1 122 ? 10.296 11.520 3.765 1.00 94.00 122 TYR A N 1
ATOM 975 C CA . TYR A 1 122 ? 11.625 11.237 4.303 1.00 94.00 122 TYR A CA 1
ATOM 976 C C . TYR A 1 122 ? 12.141 9.859 3.867 1.00 94.00 122 TYR A C 1
ATOM 978 O O . TYR A 1 122 ? 13.293 9.751 3.458 1.00 94.00 122 TYR A O 1
ATOM 986 N N . LEU A 1 123 ? 11.300 8.817 3.889 1.00 93.38 123 LEU A N 1
ATOM 987 C CA . LEU A 1 123 ? 11.671 7.481 3.401 1.00 93.38 123 LEU A CA 1
ATOM 988 C C . LEU A 1 123 ? 12.059 7.500 1.919 1.00 93.38 123 LEU A C 1
ATOM 990 O O . LEU A 1 123 ? 13.051 6.874 1.551 1.00 93.38 123 LEU A O 1
ATOM 994 N N . TYR A 1 124 ? 11.308 8.231 1.090 1.00 93.62 124 TYR A N 1
ATOM 995 C CA . TYR A 1 124 ? 11.610 8.402 -0.332 1.00 93.62 124 TYR A CA 1
ATOM 996 C C . TYR A 1 124 ? 12.961 9.095 -0.554 1.00 93.62 124 TYR A C 1
ATOM 998 O O . TYR A 1 124 ? 13.797 8.585 -1.298 1.00 93.62 124 TYR A O 1
ATOM 1006 N N . VAL A 1 125 ? 13.199 10.230 0.115 1.00 92.94 125 VAL A N 1
ATOM 1007 C CA . VAL A 1 125 ? 14.452 10.993 -0.022 1.00 92.94 125 VAL A CA 1
ATOM 1008 C C . VAL A 1 125 ? 15.640 10.171 0.472 1.00 92.94 125 VAL A C 1
ATOM 1010 O O . VAL A 1 125 ? 16.671 10.112 -0.193 1.00 92.94 125 VAL A O 1
ATOM 1013 N N . LEU A 1 126 ? 15.484 9.492 1.609 1.00 92.06 126 LEU A N 1
ATOM 1014 C CA . LEU A 1 126 ? 16.549 8.705 2.217 1.00 92.06 126 LEU A CA 1
ATOM 1015 C C . LEU A 1 126 ? 16.871 7.426 1.434 1.00 92.06 126 LEU A C 1
ATOM 1017 O O . LEU A 1 126 ? 18.007 6.965 1.488 1.00 92.06 126 LEU A O 1
ATOM 1021 N N . ALA A 1 127 ? 15.906 6.848 0.712 1.00 91.06 127 ALA A N 1
ATOM 1022 C CA . ALA A 1 127 ? 16.178 5.715 -0.170 1.00 91.06 127 ALA A CA 1
ATOM 1023 C C . ALA A 1 127 ? 17.205 6.073 -1.253 1.00 91.06 127 ALA A C 1
ATOM 1025 O O . ALA A 1 127 ? 18.020 5.226 -1.618 1.00 91.06 127 ALA A O 1
ATOM 1026 N N . GLY A 1 128 ? 17.190 7.321 -1.739 1.00 89.12 128 GLY A N 1
ATOM 1027 C CA . GLY A 1 128 ? 18.129 7.801 -2.750 1.00 89.12 128 GLY A CA 1
ATOM 1028 C C . GLY A 1 128 ? 18.188 6.869 -3.962 1.00 89.12 128 GLY A C 1
ATOM 1029 O O . GLY A 1 128 ? 17.164 6.371 -4.430 1.00 89.12 128 GLY A O 1
ATOM 1030 N N . ASP A 1 129 ? 19.397 6.602 -4.445 1.00 90.62 129 ASP A N 1
ATOM 1031 C CA . ASP A 1 129 ? 19.645 5.678 -5.558 1.00 90.62 129 ASP A CA 1
ATOM 1032 C C . ASP A 1 129 ? 20.002 4.261 -5.089 1.00 90.62 129 ASP A C 1
ATOM 1034 O O . ASP A 1 129 ? 20.612 3.493 -5.829 1.00 90.62 129 ASP A O 1
ATOM 1038 N N . THR A 1 130 ? 19.621 3.898 -3.858 1.00 92.00 130 THR A N 1
ATOM 1039 C CA . THR A 1 130 ? 19.845 2.545 -3.338 1.00 92.00 130 THR A CA 1
ATOM 1040 C C . THR A 1 130 ? 19.114 1.538 -4.230 1.00 92.00 130 THR A C 1
ATOM 1042 O O . THR A 1 130 ? 17.891 1.654 -4.377 1.00 92.00 130 THR A O 1
ATOM 1045 N N . PRO A 1 131 ? 19.819 0.569 -4.838 1.00 91.56 131 PRO A N 1
ATOM 1046 C CA . PRO A 1 131 ? 19.188 -0.407 -5.710 1.00 91.56 131 PRO A CA 1
ATOM 1047 C C . PRO A 1 131 ? 18.324 -1.381 -4.903 1.00 91.56 131 PRO A C 1
ATOM 1049 O O . PRO A 1 131 ? 18.674 -1.778 -3.791 1.00 91.56 131 PRO A O 1
ATOM 1052 N N . ASP A 1 132 ? 17.192 -1.767 -5.478 1.00 87.81 132 ASP A N 1
ATOM 1053 C CA . ASP A 1 132 ? 16.357 -2.865 -5.012 1.00 87.81 132 ASP A CA 1
ATOM 1054 C C . ASP A 1 132 ? 16.901 -4.227 -5.488 1.00 87.81 132 ASP A C 1
ATOM 1056 O O . ASP A 1 132 ? 17.965 -4.317 -6.106 1.00 87.81 132 ASP A O 1
ATOM 1060 N N . GLY A 1 133 ? 16.167 -5.311 -5.208 1.00 80.62 133 GLY A N 1
ATOM 1061 C CA . GLY A 1 133 ? 16.567 -6.670 -5.595 1.00 80.62 133 GLY A CA 1
ATOM 1062 C C . GLY A 1 133 ? 16.709 -6.907 -7.106 1.00 80.62 133 GLY A C 1
ATOM 1063 O O . GLY A 1 133 ? 17.315 -7.900 -7.497 1.00 80.62 133 GLY A O 1
ATOM 1064 N N . LEU A 1 134 ? 16.190 -6.009 -7.952 1.00 85.12 134 LEU A N 1
ATOM 1065 C CA . LEU A 1 134 ? 16.335 -6.045 -9.411 1.00 85.12 134 LEU A CA 1
ATOM 1066 C C . LEU A 1 134 ? 17.311 -4.980 -9.938 1.00 85.12 134 LEU A C 1
ATOM 1068 O O . LEU A 1 134 ? 17.424 -4.799 -11.150 1.00 85.12 134 LEU A O 1
ATOM 1072 N N . GLY A 1 135 ? 18.023 -4.273 -9.055 1.00 87.88 135 GLY A N 1
ATOM 1073 C CA . GLY A 1 135 ? 18.958 -3.214 -9.434 1.00 87.88 135 GLY A CA 1
ATOM 1074 C C . GLY A 1 135 ? 18.291 -1.884 -9.801 1.00 87.88 135 GLY A C 1
ATOM 1075 O O . GLY A 1 135 ? 18.960 -0.991 -10.316 1.00 87.88 135 GLY A O 1
ATOM 1076 N N . ILE A 1 136 ? 16.989 -1.727 -9.550 1.00 90.94 136 ILE A N 1
ATOM 1077 C CA . ILE A 1 136 ? 16.234 -0.497 -9.812 1.00 90.94 136 ILE A CA 1
ATOM 1078 C C . ILE A 1 136 ? 16.284 0.377 -8.551 1.00 90.94 136 ILE A C 1
ATOM 1080 O O . ILE A 1 136 ? 16.139 -0.149 -7.451 1.00 90.94 136 ILE A O 1
ATOM 1084 N N . PRO A 1 137 ? 16.449 1.710 -8.645 1.00 93.56 137 PRO A N 1
ATOM 1085 C CA . PRO A 1 137 ? 16.407 2.571 -7.465 1.00 93.56 137 PRO A CA 1
ATOM 1086 C C . PRO A 1 137 ? 15.115 2.380 -6.654 1.00 93.56 137 PRO A C 1
ATOM 1088 O O . PRO A 1 137 ? 14.016 2.656 -7.146 1.00 93.56 137 PRO A O 1
ATOM 1091 N N . ALA A 1 138 ? 15.239 1.967 -5.390 1.00 92.44 138 ALA A N 1
ATOM 1092 C CA . ALA A 1 138 ? 14.112 1.612 -4.523 1.00 92.44 138 ALA A CA 1
ATOM 1093 C C . ALA A 1 138 ? 13.100 2.759 -4.359 1.00 92.44 138 ALA A C 1
ATOM 1095 O O . ALA A 1 138 ? 11.895 2.521 -4.253 1.00 92.44 138 ALA A O 1
ATOM 1096 N N . LYS A 1 139 ? 13.569 4.016 -4.432 1.00 93.19 139 LYS A N 1
ATOM 1097 C CA . LYS A 1 139 ? 12.715 5.216 -4.407 1.00 93.19 139 LYS A CA 1
ATOM 1098 C C . LYS A 1 139 ? 11.606 5.183 -5.466 1.00 93.19 139 LYS A C 1
ATOM 1100 O O . LYS A 1 139 ? 10.510 5.674 -5.209 1.00 93.19 139 LYS A O 1
ATOM 1105 N N . LEU A 1 140 ? 11.868 4.593 -6.637 1.00 92.56 140 LEU A N 1
ATOM 1106 C CA . LEU A 1 140 ? 10.895 4.493 -7.728 1.00 92.56 140 LEU A CA 1
ATOM 1107 C C . LEU A 1 140 ? 9.798 3.484 -7.388 1.00 92.56 140 LEU A C 1
ATOM 1109 O O . LEU A 1 140 ? 8.624 3.755 -7.629 1.00 92.56 140 LEU A O 1
ATOM 1113 N N . GLY A 1 141 ? 10.169 2.361 -6.768 1.00 93.00 141 GLY A N 1
ATOM 1114 C CA . GLY A 1 141 ? 9.215 1.382 -6.250 1.00 93.00 141 GLY A CA 1
ATOM 1115 C C . GLY A 1 141 ? 8.339 1.966 -5.142 1.00 93.00 141 GLY A C 1
ATOM 1116 O O . GLY A 1 141 ? 7.124 1.780 -5.163 1.00 93.00 141 GLY A O 1
ATOM 1117 N N . TYR A 1 142 ? 8.930 2.738 -4.224 1.00 94.25 142 TYR A N 1
ATOM 1118 C CA . TYR A 1 142 ? 8.186 3.399 -3.144 1.00 94.25 142 TYR A CA 1
ATOM 1119 C C . TYR A 1 142 ? 7.179 4.395 -3.715 1.00 94.25 142 TYR A C 1
ATOM 1121 O O . TYR A 1 142 ? 6.000 4.346 -3.378 1.00 94.25 142 TYR A O 1
ATOM 1129 N N . LEU A 1 143 ? 7.627 5.246 -4.642 1.00 93.88 143 LEU A N 1
ATOM 1130 C CA . LEU A 1 143 ? 6.775 6.216 -5.321 1.00 93.88 143 LEU A CA 1
ATOM 1131 C C . LEU A 1 143 ? 5.604 5.545 -6.043 1.00 93.88 143 LEU A C 1
ATOM 1133 O O . LEU A 1 143 ? 4.468 6.001 -5.943 1.00 93.88 143 LEU A O 1
ATOM 1137 N N . ARG A 1 144 ? 5.878 4.435 -6.733 1.00 93.31 144 ARG A N 1
ATOM 1138 C CA . ARG A 1 144 ? 4.858 3.650 -7.429 1.00 93.31 144 ARG A CA 1
ATOM 1139 C C . ARG A 1 144 ? 3.808 3.109 -6.464 1.00 93.31 144 ARG A C 1
ATOM 1141 O O . ARG A 1 144 ? 2.621 3.177 -6.760 1.00 93.31 144 ARG A O 1
ATOM 1148 N N . LEU A 1 145 ? 4.245 2.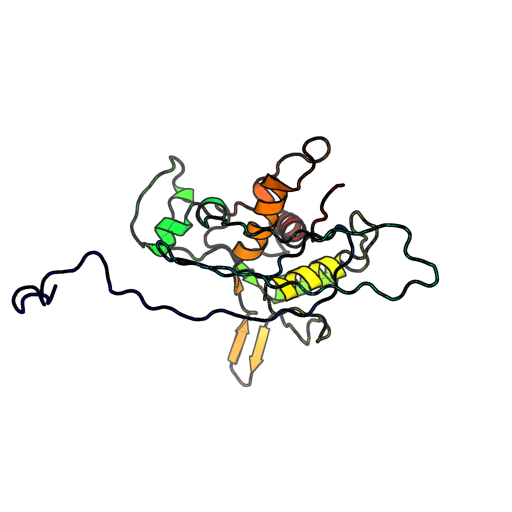584 -5.322 1.00 94.81 145 LEU A N 1
ATOM 1149 C CA . LEU A 1 145 ? 3.356 2.030 -4.308 1.00 94.81 145 LEU A CA 1
ATOM 1150 C C . LEU A 1 145 ? 2.524 3.123 -3.620 1.00 94.81 145 LEU A C 1
ATOM 1152 O O . LEU A 1 145 ? 1.349 2.905 -3.338 1.00 94.81 145 LEU A O 1
ATOM 1156 N N . PHE A 1 146 ? 3.108 4.300 -3.377 1.00 95.19 146 PHE A N 1
ATOM 1157 C CA . PHE A 1 146 ? 2.407 5.444 -2.787 1.00 95.19 146 PHE A CA 1
ATOM 1158 C C . PHE A 1 146 ? 1.290 5.970 -3.683 1.00 95.19 146 PHE A C 1
ATOM 1160 O O . PHE A 1 146 ? 0.202 6.258 -3.186 1.00 95.19 146 PHE A O 1
ATOM 1167 N N . ASP A 1 147 ? 1.559 6.065 -4.983 1.00 93.31 147 ASP A N 1
ATOM 1168 C CA . ASP A 1 147 ? 0.601 6.526 -5.983 1.00 93.31 147 ASP A CA 1
ATOM 1169 C C . ASP A 1 147 ? -0.559 5.531 -6.127 1.00 93.31 147 ASP A C 1
ATOM 1171 O O . ASP A 1 147 ? -1.715 5.881 -5.901 1.00 93.31 147 ASP A O 1
ATOM 1175 N N . LEU A 1 148 ? -0.240 4.255 -6.371 1.00 94.06 148 LEU A N 1
ATOM 1176 C CA . LEU A 1 148 ? -1.233 3.204 -6.606 1.00 94.06 148 LEU A CA 1
ATOM 1177 C C . LEU A 1 148 ? -2.125 2.901 -5.389 1.00 94.06 148 LEU A C 1
ATOM 1179 O O . LEU A 1 148 ? -3.296 2.577 -5.546 1.00 94.06 148 LEU A O 1
ATOM 1183 N N . LEU A 1 149 ? -1.604 3.026 -4.164 1.00 94.75 149 LEU A N 1
ATOM 1184 C CA . LEU A 1 149 ? -2.413 2.858 -2.948 1.00 94.75 149 LEU A CA 1
ATOM 1185 C C . LEU A 1 149 ? -3.130 4.148 -2.501 1.00 94.75 149 LEU A C 1
ATOM 1187 O O . LEU A 1 149 ? -3.895 4.117 -1.530 1.00 94.75 149 LEU A O 1
ATOM 1191 N N . GLY A 1 150 ? -2.899 5.272 -3.188 1.00 92.25 150 GLY A N 1
ATOM 1192 C CA . GLY A 1 150 ? -3.588 6.541 -2.946 1.00 92.25 150 GLY A CA 1
ATOM 1193 C C . GLY A 1 150 ? -3.084 7.336 -1.737 1.00 92.25 150 GLY A C 1
ATOM 1194 O O . GLY A 1 150 ? -3.862 8.048 -1.109 1.00 92.25 150 GLY A O 1
ATOM 1195 N N . TYR A 1 151 ? -1.796 7.246 -1.391 1.00 92.19 151 TYR A N 1
ATOM 1196 C CA . TYR A 1 151 ? -1.194 7.979 -0.261 1.00 92.19 151 TYR A CA 1
ATOM 1197 C C . TYR A 1 151 ? -0.787 9.427 -0.589 1.00 92.19 151 TYR A C 1
ATOM 1199 O O . TYR A 1 151 ? -0.252 10.130 0.269 1.00 92.19 151 TYR A O 1
ATOM 1207 N N . GLY A 1 152 ? -1.034 9.890 -1.818 1.00 86.88 152 GLY A N 1
ATOM 1208 C CA . GLY A 1 152 ? -0.873 11.291 -2.223 1.00 86.88 152 GLY A CA 1
ATOM 1209 C C . GLY A 1 152 ? 0.541 11.711 -2.639 1.00 86.88 152 GLY A C 1
ATOM 1210 O O . GLY A 1 152 ? 0.715 12.831 -3.112 1.00 86.88 152 GLY A O 1
ATOM 1211 N N . LEU A 1 153 ? 1.544 10.834 -2.516 1.00 90.06 153 LEU A N 1
ATOM 1212 C CA . LEU A 1 153 ? 2.870 11.034 -3.110 1.00 90.06 153 LEU A CA 1
ATOM 1213 C C . LEU A 1 153 ? 2.899 10.381 -4.492 1.00 90.06 153 LEU A C 1
ATOM 1215 O O . LEU A 1 153 ? 2.784 9.163 -4.596 1.00 90.06 153 LEU A O 1
ATOM 1219 N N . ASN A 1 154 ? 3.081 11.179 -5.539 1.00 88.56 154 ASN A N 1
ATOM 1220 C CA . ASN A 1 154 ? 3.117 10.697 -6.918 1.00 88.56 154 ASN A CA 1
ATOM 1221 C C . ASN A 1 154 ? 4.205 11.404 -7.739 1.00 88.56 154 ASN A C 1
ATOM 1223 O O . ASN A 1 154 ? 4.850 12.349 -7.279 1.00 88.56 154 ASN A O 1
ATOM 1227 N N . SER A 1 155 ? 4.410 10.945 -8.973 1.00 87.38 155 SER A N 1
ATOM 1228 C CA . SER A 1 155 ? 5.430 11.486 -9.879 1.00 87.38 155 SER A CA 1
ATOM 1229 C C . SER A 1 155 ? 5.089 12.857 -10.469 1.00 87.38 155 SER A C 1
ATOM 1231 O O . SER A 1 155 ? 5.913 13.420 -11.183 1.00 87.38 155 SER A O 1
ATOM 1233 N N . SER A 1 156 ? 3.895 13.404 -10.211 1.00 87.81 156 SER A N 1
ATOM 1234 C CA . SER A 1 156 ? 3.472 14.695 -10.776 1.00 87.81 156 SER A CA 1
ATOM 1235 C C . SER A 1 156 ? 4.150 15.897 -10.112 1.00 87.81 156 SER A C 1
ATOM 1237 O O . SER A 1 156 ? 4.206 16.980 -10.692 1.00 87.81 156 SER A O 1
ATOM 1239 N N . ARG A 1 157 ? 4.669 15.716 -8.892 1.00 87.88 157 ARG A N 1
ATOM 1240 C CA . ARG A 1 157 ? 5.304 16.763 -8.090 1.00 87.88 157 ARG A CA 1
ATOM 1241 C C . ARG A 1 157 ? 6.648 16.297 -7.557 1.00 87.88 157 ARG A C 1
ATOM 1243 O O . ARG A 1 157 ? 6.815 15.142 -7.177 1.00 87.88 157 ARG A O 1
ATOM 1250 N N . THR A 1 158 ? 7.592 17.226 -7.456 1.00 90.38 158 THR A N 1
ATOM 1251 C CA . THR A 1 158 ? 8.888 16.957 -6.832 1.00 90.38 158 THR A CA 1
ATOM 1252 C C . THR A 1 158 ? 8.699 16.643 -5.351 1.00 90.38 158 THR A C 1
ATOM 1254 O O . THR A 1 158 ? 8.197 17.464 -4.587 1.00 90.38 158 THR A O 1
ATOM 1257 N N . ILE A 1 159 ? 9.128 15.458 -4.922 1.00 92.31 159 ILE A N 1
ATOM 1258 C CA . ILE A 1 159 ? 9.022 15.036 -3.523 1.00 92.31 159 ILE A CA 1
ATOM 1259 C C . ILE A 1 159 ? 10.178 15.645 -2.736 1.00 92.31 159 ILE A C 1
ATOM 1261 O O . ILE A 1 159 ? 11.302 15.149 -2.756 1.00 92.31 159 ILE A O 1
ATOM 1265 N N . ASN A 1 160 ? 9.892 16.754 -2.063 1.00 91.44 160 ASN A N 1
ATOM 1266 C CA . ASN A 1 160 ? 10.822 17.485 -1.212 1.00 91.44 160 ASN A CA 1
ATOM 1267 C C . ASN A 1 160 ? 10.077 18.150 -0.046 1.00 91.44 160 ASN A C 1
ATOM 1269 O O . ASN A 1 160 ? 8.849 18.081 0.049 1.00 91.44 160 ASN A O 1
ATOM 1273 N N . GLU A 1 161 ? 10.831 18.767 0.861 1.00 91.12 161 GLU A N 1
ATOM 1274 C CA . GLU A 1 161 ? 10.295 19.409 2.068 1.00 91.12 161 GLU A CA 1
ATOM 1275 C C . GLU A 1 161 ? 9.347 20.566 1.743 1.00 91.12 161 GLU A C 1
ATOM 1277 O O . GLU A 1 161 ? 8.380 20.776 2.462 1.00 91.12 161 GLU A O 1
ATOM 1282 N N . ASN A 1 162 ? 9.555 21.253 0.619 1.00 90.31 162 ASN A N 1
ATOM 1283 C CA . ASN A 1 162 ? 8.685 22.348 0.190 1.00 90.31 162 ASN A CA 1
ATOM 1284 C C . ASN A 1 162 ? 7.297 21.853 -0.242 1.00 90.31 162 ASN A C 1
ATOM 1286 O O . ASN A 1 162 ? 6.296 22.513 0.021 1.00 90.31 162 ASN A O 1
ATOM 1290 N N . SER A 1 163 ? 7.231 20.703 -0.920 1.00 90.06 163 SER A N 1
ATOM 1291 C CA . SER A 1 163 ? 5.968 20.157 -1.435 1.00 90.06 163 SER A CA 1
ATOM 1292 C C . SER A 1 163 ? 5.200 19.364 -0.383 1.00 90.06 163 SER A C 1
ATOM 1294 O O . SER A 1 163 ? 3.972 19.378 -0.384 1.00 90.06 163 SER A O 1
ATOM 1296 N N . TYR A 1 164 ? 5.918 18.678 0.509 1.00 92.81 164 TYR A N 1
ATOM 1297 C CA . TYR A 1 164 ? 5.335 17.840 1.554 1.00 92.81 164 TYR A CA 1
ATOM 1298 C C . TYR A 1 164 ? 5.960 18.162 2.915 1.00 92.81 164 TYR A C 1
ATOM 1300 O O . TYR A 1 164 ? 6.667 17.309 3.447 1.00 92.81 164 TYR A O 1
ATOM 1308 N N . PRO A 1 165 ? 5.773 19.367 3.478 1.00 93.38 165 PRO A N 1
ATOM 1309 C CA . PRO A 1 165 ? 6.459 19.803 4.693 1.00 93.38 165 PRO A CA 1
ATOM 1310 C C . PRO A 1 165 ? 6.068 19.006 5.944 1.00 93.38 165 PRO A C 1
ATOM 1312 O O . PRO A 1 165 ? 5.035 18.330 6.004 1.00 93.38 165 PRO A O 1
ATOM 1315 N N . ASP A 1 166 ? 6.912 19.118 6.974 1.00 92.44 166 ASP A N 1
ATOM 1316 C CA . ASP A 1 166 ? 6.648 18.547 8.304 1.00 92.44 166 ASP A CA 1
ATOM 1317 C C . ASP A 1 166 ? 5.488 19.269 8.997 1.00 92.44 166 ASP A C 1
ATOM 1319 O O . ASP A 1 166 ? 4.718 18.654 9.736 1.00 92.44 166 ASP A O 1
ATOM 1323 N N . LYS A 1 167 ? 5.350 20.571 8.720 1.00 93.81 167 LYS A N 1
ATOM 1324 C CA . LYS A 1 167 ? 4.270 21.431 9.197 1.00 93.81 167 LYS A CA 1
ATOM 1325 C C . LYS A 1 167 ? 3.757 22.306 8.062 1.00 93.81 167 LYS A C 1
ATOM 1327 O O . LYS A 1 167 ? 4.539 22.957 7.375 1.00 93.81 167 LYS A O 1
ATOM 1332 N N . TYR A 1 168 ? 2.445 22.342 7.894 1.00 91.06 168 TYR A N 1
ATOM 1333 C CA . TYR A 1 168 ? 1.755 23.230 6.971 1.00 91.06 168 TYR A CA 1
ATOM 1334 C C . TYR A 1 168 ? 1.371 24.507 7.715 1.00 91.06 168 TYR A C 1
ATOM 1336 O O . TYR A 1 168 ? 0.636 24.462 8.704 1.00 91.06 168 TYR A O 1
ATOM 1344 N N . THR A 1 169 ? 1.877 25.646 7.252 1.00 91.50 169 THR A N 1
ATOM 1345 C CA . THR A 1 169 ? 1.561 26.963 7.807 1.00 91.50 169 THR A CA 1
ATOM 1346 C C . THR A 1 169 ? 0.699 27.742 6.818 1.00 91.50 169 THR A C 1
ATOM 1348 O O . THR A 1 169 ? 1.042 27.891 5.647 1.00 91.50 169 THR A O 1
ATOM 1351 N N . SER A 1 170 ? -0.446 28.235 7.286 1.00 89.56 170 SER A N 1
ATOM 1352 C CA . SER A 1 170 ? -1.301 29.157 6.537 1.00 89.56 170 SER A CA 1
ATOM 1353 C C . SER A 1 170 ? -1.740 30.280 7.469 1.00 89.56 170 SER A C 1
ATOM 1355 O O . SER A 1 170 ? -2.425 30.039 8.467 1.00 89.56 170 SER A O 1
ATOM 1357 N N . ALA A 1 171 ? -1.302 31.505 7.167 1.00 88.69 171 ALA A N 1
ATOM 1358 C CA . ALA A 1 171 ? -1.481 32.680 8.020 1.00 88.69 171 ALA A CA 1
ATOM 1359 C C . ALA A 1 171 ? -1.035 32.419 9.477 1.00 88.69 171 ALA A C 1
ATOM 1361 O O . ALA A 1 171 ? 0.154 32.248 9.732 1.00 88.69 171 ALA A O 1
ATOM 1362 N N . SER A 1 172 ? -1.971 32.379 10.428 1.00 8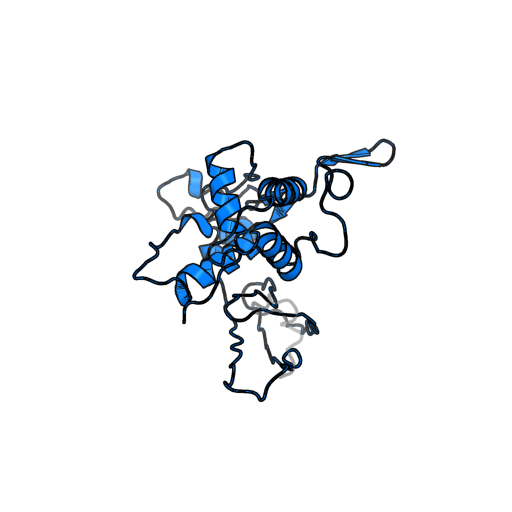9.62 172 SER A N 1
ATOM 1363 C CA . SER A 1 172 ? -1.716 32.141 11.856 1.00 89.62 172 SER A CA 1
ATOM 1364 C C . SER A 1 172 ? -1.890 30.683 12.296 1.00 89.62 172 SER A C 1
ATOM 1366 O O . SER A 1 172 ? -1.635 30.364 13.456 1.00 89.62 172 SER A O 1
ATOM 1368 N N . THR A 1 173 ? -2.325 29.785 11.406 1.00 88.94 173 THR A N 1
ATOM 1369 C CA . THR A 1 173 ? -2.583 28.379 11.747 1.00 88.94 173 THR A CA 1
ATOM 1370 C C . THR A 1 173 ? -1.433 27.501 11.268 1.00 88.94 173 THR A C 1
ATOM 1372 O O . THR A 1 173 ? -1.105 27.477 10.082 1.00 88.94 173 THR A O 1
ATOM 1375 N N . THR A 1 174 ? -0.827 26.763 12.199 1.00 93.00 174 THR A N 1
ATOM 1376 C CA . THR A 1 174 ? 0.187 25.741 11.910 1.00 93.00 174 THR A CA 1
ATOM 1377 C C . THR A 1 174 ? -0.403 24.369 12.201 1.00 93.00 174 THR A C 1
ATOM 1379 O O . THR A 1 174 ? -0.874 24.131 13.311 1.00 93.00 174 THR A O 1
ATOM 1382 N N . GLN A 1 175 ? -0.377 23.474 11.218 1.00 92.12 175 GLN A N 1
ATOM 1383 C CA . GLN A 1 175 ? -0.812 22.086 11.358 1.00 92.12 175 GLN A CA 1
ATOM 1384 C C . GLN A 1 175 ? 0.345 21.142 11.048 1.00 92.12 175 GLN A C 1
ATOM 1386 O O . GLN A 1 175 ? 1.125 21.390 10.131 1.00 92.12 175 GLN A O 1
ATOM 1391 N N . ASP A 1 176 ? 0.455 20.052 11.802 1.00 92.56 176 ASP A N 1
ATOM 1392 C CA . ASP A 1 176 ? 1.425 19.002 11.500 1.00 92.56 176 ASP A CA 1
ATOM 1393 C C . ASP A 1 176 ? 1.039 18.248 10.220 1.00 92.56 176 ASP A C 1
ATOM 1395 O O . ASP A 1 176 ? -0.120 18.242 9.794 1.00 92.56 176 ASP A O 1
ATOM 1399 N N . SER A 1 177 ? 2.023 17.591 9.607 1.00 92.88 177 SER A N 1
ATOM 1400 C CA . SER A 1 177 ? 1.808 16.751 8.431 1.00 92.88 177 SER A CA 1
ATOM 1401 C C . SER A 1 177 ? 0.701 15.711 8.677 1.00 92.88 177 SER A C 1
ATOM 1403 O O . SER A 1 177 ? 0.686 15.073 9.739 1.00 92.88 177 SER A O 1
ATOM 1405 N N . PRO A 1 178 ? -0.225 15.503 7.720 1.00 93.25 178 PRO A N 1
ATOM 1406 C CA . PRO A 1 178 ? -1.369 14.626 7.923 1.00 93.25 178 PRO A CA 1
ATOM 1407 C C . PRO A 1 178 ? -0.926 13.190 8.212 1.00 93.25 178 PRO A C 1
ATOM 1409 O O . PRO A 1 178 ? 0.031 12.674 7.626 1.00 93.25 178 PRO A O 1
ATOM 1412 N N . LYS A 1 179 ? -1.648 12.543 9.131 1.00 93.94 179 LYS A N 1
ATOM 1413 C CA . LYS A 1 179 ? -1.432 11.146 9.515 1.00 93.94 179 LYS A CA 1
ATOM 1414 C C . LYS A 1 179 ? -2.263 10.234 8.623 1.00 93.94 179 LYS A C 1
ATOM 1416 O O . LYS A 1 179 ? -3.469 10.420 8.491 1.00 93.94 179 LYS A O 1
ATOM 1421 N N . LEU A 1 180 ? -1.611 9.240 8.036 1.00 93.94 180 LEU A N 1
ATOM 1422 C CA . LEU A 1 180 ? -2.179 8.306 7.072 1.00 93.94 180 LEU A CA 1
ATOM 1423 C C . LEU A 1 180 ? -2.212 6.901 7.678 1.00 93.94 180 LEU A C 1
ATOM 1425 O O . LEU A 1 180 ? -1.289 6.500 8.388 1.00 93.94 180 LEU A O 1
ATOM 1429 N N . SER A 1 181 ? -3.272 6.145 7.398 1.00 93.50 181 SER A N 1
ATOM 1430 C CA . SER A 1 181 ? -3.415 4.758 7.860 1.00 93.50 181 SER A CA 1
ATOM 1431 C C . SER A 1 181 ? -2.411 3.845 7.163 1.00 93.50 181 SER A C 1
ATOM 1433 O O . SER A 1 181 ? -2.296 3.882 5.945 1.00 93.50 181 SER A O 1
ATOM 1435 N N . ILE A 1 182 ? -1.725 2.966 7.890 1.00 94.62 182 ILE A N 1
ATOM 1436 C CA . ILE A 1 182 ? -0.765 2.023 7.282 1.00 94.62 182 ILE A CA 1
ATOM 1437 C C . ILE A 1 182 ? -1.417 0.760 6.699 1.00 94.62 182 ILE A C 1
ATOM 1439 O O . ILE A 1 182 ? -0.736 -0.057 6.079 1.00 94.62 182 ILE A O 1
ATOM 1443 N N . LEU A 1 183 ? -2.721 0.570 6.921 1.00 94.81 183 LEU A N 1
ATOM 1444 C CA . LEU A 1 183 ? -3.390 -0.711 6.685 1.00 94.81 183 LEU A CA 1
ATOM 1445 C C . LEU A 1 183 ? -3.347 -1.153 5.217 1.00 94.81 183 LEU A C 1
ATOM 1447 O O . LEU A 1 183 ? -3.192 -2.344 4.964 1.00 94.81 183 LEU A O 1
ATOM 1451 N N . ARG A 1 184 ? -3.413 -0.230 4.247 1.00 95.69 184 ARG A N 1
ATOM 1452 C CA . ARG A 1 184 ? -3.339 -0.593 2.820 1.00 95.69 184 ARG A CA 1
ATOM 1453 C C . ARG A 1 184 ? -1.963 -1.141 2.442 1.00 95.69 184 ARG A C 1
ATOM 1455 O O . ARG A 1 184 ? -1.877 -2.171 1.778 1.00 95.69 184 ARG A O 1
ATOM 1462 N N . PHE A 1 185 ? -0.883 -0.519 2.927 1.00 96.00 185 PHE A N 1
ATOM 1463 C CA . PHE A 1 185 ? 0.462 -1.077 2.751 1.00 96.00 185 PHE A CA 1
ATOM 1464 C C . PHE A 1 185 ? 0.595 -2.446 3.420 1.00 96.00 185 PHE A C 1
ATOM 1466 O O . PHE A 1 185 ? 1.134 -3.379 2.830 1.00 96.00 185 PHE A O 1
ATOM 1473 N N . ALA A 1 186 ? 0.081 -2.583 4.643 1.00 96.75 186 ALA A N 1
ATOM 1474 C CA . ALA A 1 186 ? 0.146 -3.836 5.382 1.00 96.75 186 ALA A CA 1
ATOM 1475 C C . ALA A 1 186 ? -0.617 -4.958 4.654 1.00 96.75 186 ALA A C 1
ATOM 1477 O O . ALA A 1 186 ? -0.124 -6.083 4.575 1.00 96.75 186 ALA A O 1
ATOM 1478 N N . ALA A 1 187 ? -1.770 -4.646 4.053 1.00 96.88 187 ALA A N 1
ATOM 1479 C CA . ALA A 1 187 ? -2.541 -5.572 3.227 1.00 96.88 187 ALA A CA 1
ATOM 1480 C C . ALA A 1 187 ? -1.750 -6.041 1.998 1.00 96.88 187 ALA A C 1
ATOM 1482 O O . ALA A 1 187 ? -1.686 -7.240 1.731 1.00 96.88 187 ALA A O 1
ATOM 1483 N N . TYR A 1 188 ? -1.094 -5.116 1.293 1.00 97.25 188 TYR A N 1
ATOM 1484 C CA . TYR A 1 188 ? -0.230 -5.442 0.157 1.00 97.25 188 TYR A CA 1
ATOM 1485 C C . TYR A 1 188 ? 0.893 -6.412 0.555 1.00 97.25 188 TYR A C 1
ATOM 1487 O O . TYR A 1 188 ? 1.092 -7.449 -0.081 1.00 97.25 188 TYR A O 1
ATOM 1495 N N . GLN A 1 189 ? 1.583 -6.123 1.659 1.00 96.62 189 GLN A N 1
ATOM 1496 C CA . GLN A 1 189 ? 2.657 -6.984 2.151 1.00 96.62 189 GLN A CA 1
ATOM 1497 C C . GLN A 1 189 ? 2.129 -8.336 2.650 1.00 96.62 189 GLN A C 1
ATOM 1499 O O . GLN A 1 189 ? 2.791 -9.355 2.470 1.00 96.62 189 GLN A O 1
ATOM 1504 N N . LYS A 1 190 ? 0.923 -8.380 3.228 1.00 96.62 190 LYS A N 1
ATOM 1505 C CA . LYS A 1 190 ? 0.267 -9.630 3.632 1.00 96.62 190 LYS A CA 1
ATOM 1506 C C . LYS A 1 190 ? 0.008 -10.542 2.434 1.00 96.62 190 LYS A C 1
ATOM 1508 O O . LYS A 1 190 ? 0.367 -11.714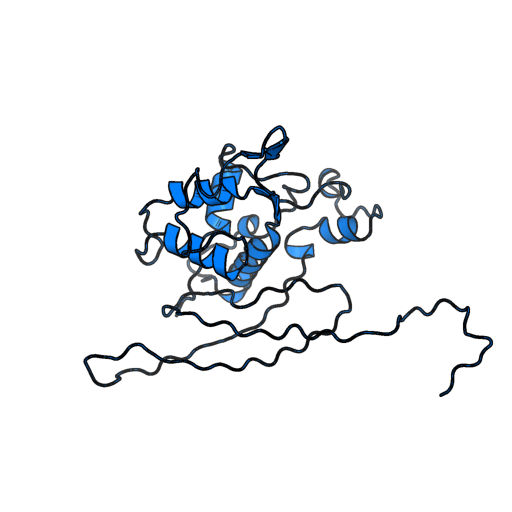 2.479 1.00 96.62 190 LYS A O 1
ATOM 1513 N N . ILE A 1 191 ? -0.550 -9.994 1.354 1.00 96.50 191 ILE A N 1
ATOM 1514 C CA . ILE A 1 191 ? -0.797 -10.737 0.111 1.00 96.50 191 ILE A CA 1
ATOM 1515 C C . ILE A 1 191 ? 0.517 -11.300 -0.441 1.00 96.50 191 ILE A C 1
ATOM 1517 O O . ILE A 1 191 ? 0.582 -12.473 -0.801 1.00 96.50 191 ILE A O 1
ATOM 1521 N N . TYR A 1 192 ? 1.586 -10.498 -0.450 1.00 95.56 192 TYR A N 1
ATOM 1522 C CA . TYR A 1 192 ? 2.904 -10.982 -0.851 1.00 95.56 192 TYR A CA 1
ATOM 1523 C C . TYR A 1 192 ? 3.376 -12.165 0.007 1.00 95.56 192 TYR A C 1
ATOM 1525 O O . TYR A 1 192 ? 3.729 -13.209 -0.541 1.00 95.56 192 TYR A O 1
ATOM 1533 N N . GLN A 1 193 ? 3.338 -12.030 1.335 1.00 94.69 193 GLN A N 1
ATOM 1534 C CA . GLN A 1 193 ? 3.836 -13.055 2.258 1.00 94.69 193 GLN A CA 1
ATOM 1535 C C . GLN A 1 193 ? 3.077 -14.383 2.167 1.00 94.69 193 GLN A C 1
ATOM 1537 O O . GLN A 1 193 ? 3.689 -15.440 2.353 1.00 94.69 193 GLN A O 1
ATOM 1542 N N . ASP A 1 194 ? 1.774 -14.319 1.891 1.00 94.00 194 ASP A N 1
ATOM 1543 C CA . ASP A 1 194 ? 0.902 -15.490 1.831 1.00 94.00 194 ASP A CA 1
ATOM 1544 C C . ASP A 1 194 ? 0.952 -16.194 0.463 1.00 94.00 194 ASP A C 1
ATOM 1546 O O . ASP A 1 194 ? 0.942 -17.423 0.429 1.00 94.00 194 ASP A O 1
ATOM 1550 N N . TYR A 1 195 ? 1.031 -15.448 -0.650 1.00 93.75 195 TYR A N 1
ATOM 1551 C CA . TYR A 1 195 ? 0.837 -16.011 -1.998 1.00 93.75 195 TYR A CA 1
ATOM 1552 C C . TYR A 1 195 ? 2.053 -15.943 -2.931 1.00 93.75 195 TYR A C 1
ATOM 1554 O O . TYR A 1 195 ? 2.179 -16.794 -3.809 1.00 93.75 195 TYR A O 1
ATOM 1562 N N . TYR A 1 196 ? 2.935 -14.949 -2.787 1.00 93.94 196 TYR A N 1
ATOM 1563 C CA . TYR A 1 196 ? 3.993 -14.676 -3.777 1.00 93.94 196 TYR A CA 1
ATOM 1564 C C . TYR A 1 196 ? 5.422 -14.828 -3.243 1.00 93.94 196 TYR A C 1
ATOM 1566 O O . TYR A 1 196 ? 6.363 -14.940 -4.035 1.00 93.94 196 TYR A O 1
ATOM 1574 N N . ARG A 1 197 ? 5.599 -14.851 -1.918 1.00 92.25 197 ARG A N 1
ATOM 1575 C CA . ARG A 1 197 ? 6.883 -15.111 -1.260 1.00 92.25 197 ARG A CA 1
ATOM 1576 C C . ARG A 1 197 ? 7.443 -16.457 -1.708 1.00 92.25 197 ARG A C 1
ATOM 1578 O O . ARG A 1 197 ? 6.738 -17.464 -1.698 1.00 92.25 197 ARG A O 1
ATOM 1585 N N . ASN A 1 198 ? 8.739 -16.500 -2.011 1.00 91.38 198 ASN A N 1
ATOM 1586 C CA . ASN A 1 198 ? 9.422 -17.765 -2.257 1.00 91.38 198 ASN A CA 1
ATOM 1587 C C . ASN A 1 198 ? 9.717 -18.484 -0.927 1.00 91.38 198 ASN A C 1
ATOM 1589 O O . ASN A 1 198 ? 10.560 -18.006 -0.162 1.00 91.38 198 ASN A O 1
ATOM 1593 N N . PRO A 1 199 ? 9.085 -19.637 -0.636 1.00 91.25 199 PRO A N 1
ATOM 1594 C CA . PRO A 1 199 ? 9.260 -20.316 0.645 1.00 91.25 199 PRO A CA 1
ATOM 1595 C C . PRO A 1 199 ? 10.670 -20.882 0.850 1.00 91.25 199 PRO A C 1
ATOM 1597 O O . PRO A 1 199 ? 11.040 -21.139 1.992 1.00 91.25 199 PRO A O 1
ATOM 1600 N N . TYR A 1 200 ? 11.449 -21.068 -0.222 1.00 91.56 200 TYR A N 1
ATOM 1601 C CA . TYR A 1 200 ? 12.806 -21.614 -0.147 1.00 91.56 200 TYR A CA 1
ATOM 1602 C C . TYR A 1 200 ? 13.874 -20.565 0.186 1.00 91.56 200 TYR A C 1
ATOM 1604 O O . TYR A 1 200 ? 14.922 -20.926 0.713 1.00 91.56 200 TYR A O 1
ATOM 1612 N N . TRP A 1 201 ? 13.625 -19.288 -0.120 1.00 88.12 201 TRP A N 1
ATOM 1613 C CA . TRP A 1 201 ? 14.639 -18.223 -0.039 1.00 88.12 201 TRP A CA 1
ATOM 1614 C C . TRP A 1 201 ? 14.283 -17.100 0.933 1.00 88.12 201 TRP A C 1
ATOM 1616 O O . TRP A 1 201 ? 15.165 -16.369 1.376 1.00 88.12 201 TRP A O 1
ATOM 1626 N N . GLU A 1 202 ? 13.009 -16.963 1.290 1.00 90.06 202 GLU A N 1
ATOM 1627 C CA . GLU A 1 202 ? 12.540 -15.929 2.204 1.00 90.06 202 GLU A CA 1
ATOM 1628 C C . GLU A 1 202 ? 11.794 -16.565 3.369 1.00 90.06 202 GLU A C 1
ATOM 1630 O O . GLU A 1 202 ? 10.856 -17.332 3.165 1.00 90.06 202 GLU A O 1
ATOM 1635 N N . SER A 1 203 ? 12.159 -16.218 4.601 1.00 91.75 203 SER A N 1
ATOM 1636 C CA . SER A 1 203 ? 11.419 -16.644 5.793 1.00 91.75 203 SER A CA 1
ATOM 1637 C C . SER A 1 203 ? 10.114 -15.853 5.954 1.00 91.75 203 SER A C 1
ATOM 1639 O O . SER A 1 203 ? 10.060 -14.674 5.590 1.00 91.75 203 SER A O 1
ATOM 1641 N N . PRO A 1 204 ? 9.055 -16.453 6.527 1.00 91.06 204 PRO A N 1
ATOM 1642 C CA . PRO A 1 204 ? 7.837 -15.716 6.840 1.00 91.06 204 PRO A CA 1
ATOM 1643 C C . PRO A 1 204 ? 8.125 -14.646 7.905 1.00 91.06 204 PRO A C 1
ATOM 1645 O O . PRO A 1 204 ? 8.622 -14.949 8.987 1.00 91.06 204 PRO A O 1
ATOM 1648 N N . ASP A 1 205 ? 7.790 -13.392 7.601 1.00 92.38 205 ASP A N 1
ATOM 1649 C CA . ASP A 1 205 ? 7.961 -12.241 8.495 1.00 92.38 205 ASP A CA 1
ATOM 1650 C C . ASP A 1 205 ? 6.597 -11.585 8.741 1.00 92.38 205 ASP A C 1
ATOM 1652 O O . ASP A 1 205 ? 6.040 -10.923 7.859 1.00 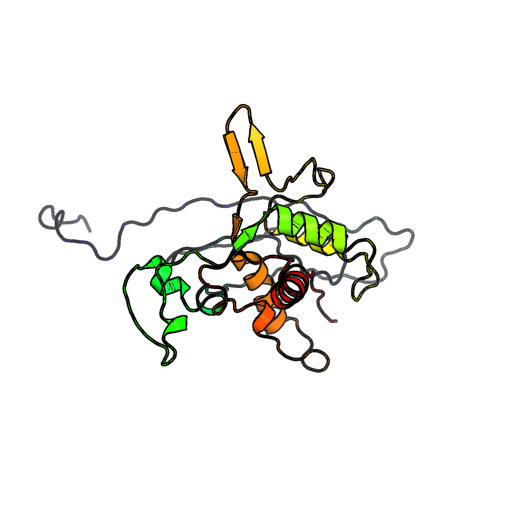92.38 205 ASP A O 1
ATOM 1656 N N . ALA A 1 206 ? 6.053 -11.802 9.942 1.00 92.69 206 ALA A N 1
ATOM 1657 C CA . ALA A 1 206 ? 4.764 -11.258 10.361 1.00 92.69 206 ALA A CA 1
ATOM 1658 C C . ALA A 1 206 ? 4.826 -9.764 10.709 1.00 92.69 206 ALA A C 1
ATOM 1660 O O . ALA A 1 206 ? 3.807 -9.074 10.645 1.00 92.69 206 ALA A O 1
ATOM 1661 N N . SER A 1 207 ? 6.017 -9.241 11.024 1.00 92.44 207 SER A N 1
ATOM 1662 C CA . SER A 1 207 ? 6.181 -7.837 11.406 1.00 92.44 207 SER A CA 1
ATOM 1663 C C . SER A 1 207 ? 5.855 -6.885 10.254 1.00 92.44 207 SER A C 1
ATOM 1665 O O . SER A 1 207 ? 5.469 -5.745 10.487 1.00 92.44 207 SER A O 1
ATOM 1667 N N . ILE A 1 208 ? 5.937 -7.338 9.003 1.00 92.94 208 ILE A N 1
ATOM 1668 C CA . ILE A 1 208 ? 5.695 -6.486 7.831 1.00 92.94 208 ILE A CA 1
ATOM 1669 C C . ILE A 1 208 ? 4.202 -6.152 7.668 1.00 92.94 208 ILE A C 1
ATOM 1671 O O . ILE A 1 208 ? 3.874 -5.110 7.109 1.00 92.94 208 ILE A O 1
ATOM 1675 N N . PHE A 1 209 ? 3.291 -6.994 8.168 1.00 94.94 209 PHE A N 1
ATOM 1676 C CA . PHE A 1 209 ? 1.849 -6.800 7.972 1.00 94.94 209 PHE A CA 1
ATOM 1677 C C . PHE A 1 209 ? 1.015 -6.714 9.257 1.00 94.94 209 PHE A C 1
ATOM 1679 O O . PHE A 1 209 ? -0.059 -6.122 9.211 1.00 94.94 209 PHE A O 1
ATOM 1686 N N . ASN A 1 210 ? 1.450 -7.283 10.387 1.00 94.88 210 ASN A N 1
ATOM 1687 C CA . ASN A 1 210 ? 0.679 -7.240 11.637 1.00 94.88 210 ASN A CA 1
ATOM 1688 C C . ASN A 1 210 ? 1.192 -6.140 12.571 1.00 94.88 210 ASN A C 1
ATOM 1690 O O . ASN A 1 210 ? 2.263 -6.305 13.140 1.00 94.88 210 ASN A O 1
ATOM 1694 N N . TYR A 1 211 ? 0.415 -5.076 12.775 1.00 94.38 211 TYR A N 1
ATOM 1695 C CA . TYR A 1 211 ? 0.746 -3.884 13.570 1.00 94.38 211 TYR A CA 1
ATOM 1696 C C . TYR A 1 211 ? -0.022 -3.782 14.901 1.00 94.38 211 TYR A C 1
ATOM 1698 O O . TYR A 1 211 ? -0.338 -2.683 15.362 1.00 94.38 211 TYR A O 1
ATOM 1706 N N . ASP A 1 212 ? -0.330 -4.915 15.529 1.00 91.25 212 ASP A N 1
ATOM 1707 C CA . ASP A 1 212 ? -0.957 -4.980 16.856 1.00 91.25 212 ASP A CA 1
ATOM 1708 C C . ASP A 1 212 ? -0.152 -4.296 17.976 1.00 91.25 212 ASP A C 1
ATOM 1710 O O . ASP A 1 212 ? -0.744 -3.703 18.881 1.00 91.25 212 ASP A O 1
ATOM 1714 N N . ASP A 1 213 ? 1.176 -4.308 17.886 1.00 91.00 213 ASP A N 1
ATOM 1715 C CA . ASP A 1 213 ? 2.121 -3.655 18.795 1.00 91.00 213 ASP A CA 1
ATOM 1716 C C . ASP A 1 213 ? 2.144 -2.121 18.673 1.00 91.00 213 ASP A C 1
ATOM 1718 O O . ASP A 1 213 ? 2.606 -1.431 19.583 1.00 91.00 213 ASP A O 1
ATOM 1722 N N . LYS A 1 214 ? 1.642 -1.575 17.557 1.00 92.19 214 LYS A N 1
ATOM 1723 C CA . LYS A 1 214 ? 1.649 -0.134 17.244 1.00 92.19 214 LYS A CA 1
ATOM 1724 C C . LYS A 1 214 ? 0.279 0.523 17.353 1.00 92.19 214 LYS A C 1
ATOM 1726 O O . LYS A 1 214 ? 0.099 1.646 16.878 1.00 92.19 214 LYS A O 1
ATOM 1731 N N . PHE A 1 215 ? -0.686 -0.142 17.982 1.00 92.38 215 PHE A N 1
ATOM 1732 C CA . PHE A 1 215 ? -1.996 0.448 18.239 1.00 92.38 215 PHE A CA 1
ATOM 1733 C C . PHE A 1 215 ? -1.859 1.736 19.073 1.00 92.38 215 PHE A C 1
ATOM 1735 O O . PHE A 1 215 ? -1.122 1.774 20.056 1.00 92.38 215 PHE A O 1
ATOM 1742 N N . GLY A 1 216 ? -2.500 2.820 18.633 1.00 90.62 216 GLY A N 1
ATOM 1743 C CA . GLY A 1 216 ? -2.378 4.156 19.223 1.00 90.62 216 GLY A CA 1
ATOM 1744 C C . GLY A 1 216 ? -1.113 4.935 18.855 1.00 90.62 216 GLY A C 1
ATOM 1745 O O . GLY A 1 216 ? -1.004 6.111 19.204 1.00 90.62 216 GLY A O 1
ATOM 1746 N N . GLN A 1 217 ? -0.163 4.329 18.138 1.00 92.88 217 GLN A N 1
ATOM 1747 C CA . GLN A 1 217 ? 1.132 4.939 17.842 1.00 92.88 217 GLN A CA 1
ATOM 1748 C C . GLN A 1 217 ? 1.202 5.479 16.409 1.00 92.88 217 GLN A C 1
ATOM 1750 O O . GLN A 1 217 ? 0.591 4.968 15.469 1.00 92.88 217 GLN A O 1
ATOM 1755 N N . THR A 1 218 ? 1.979 6.549 16.237 1.00 93.44 218 THR A N 1
ATOM 1756 C CA . THR A 1 218 ? 2.391 7.041 14.918 1.00 93.44 218 THR A CA 1
ATOM 1757 C C . THR A 1 218 ? 3.816 6.560 14.670 1.00 93.44 218 THR A C 1
ATOM 1759 O O . THR A 1 218 ? 4.708 6.890 15.450 1.00 93.44 218 THR A O 1
ATOM 1762 N N . LEU A 1 219 ? 4.036 5.777 13.613 1.00 93.38 219 LEU A N 1
ATOM 1763 C CA . LEU A 1 219 ? 5.369 5.294 13.269 1.00 93.38 219 LEU A CA 1
ATOM 1764 C C . LEU A 1 219 ? 6.237 6.462 12.796 1.00 93.38 219 LEU A C 1
ATOM 1766 O O . LEU A 1 219 ? 5.815 7.278 11.973 1.00 93.38 219 LEU A O 1
ATOM 1770 N N . SER A 1 220 ? 7.464 6.511 13.307 1.00 90.31 220 SER A N 1
ATOM 1771 C CA . SER A 1 220 ? 8.443 7.553 13.008 1.00 90.31 220 SER A CA 1
ATOM 1772 C C . SER A 1 220 ? 9.773 6.940 12.584 1.00 90.31 220 SER A C 1
ATOM 1774 O O . SER A 1 220 ? 10.157 5.864 13.035 1.00 90.31 220 SER A O 1
ATOM 1776 N N . THR A 1 221 ? 10.523 7.652 11.747 1.00 89.19 221 THR A N 1
ATOM 1777 C CA . THR A 1 221 ? 11.872 7.251 11.326 1.00 89.19 221 THR A CA 1
ATOM 1778 C C . THR A 1 221 ? 12.946 7.528 12.380 1.00 89.19 221 THR A C 1
ATOM 1780 O O . THR A 1 221 ? 14.073 7.056 12.225 1.00 89.19 221 THR A O 1
ATOM 1783 N N . SER A 1 222 ? 12.613 8.254 13.455 1.00 88.56 222 SER A N 1
ATOM 1784 C CA . SER A 1 222 ? 13.512 8.495 14.594 1.00 88.56 222 SER A CA 1
ATOM 1785 C C . SER A 1 222 ? 13.772 7.234 15.423 1.00 88.56 222 SER A C 1
ATOM 1787 O O . SER A 1 222 ? 14.842 7.093 16.012 1.00 88.56 222 SER A O 1
ATOM 1789 N N . VAL A 1 223 ? 12.821 6.297 15.447 1.00 91.75 223 VAL A N 1
ATOM 1790 C CA . VAL A 1 223 ? 12.959 5.008 16.129 1.00 91.75 223 VAL A CA 1
ATOM 1791 C C . VAL A 1 223 ? 13.504 3.988 15.134 1.00 91.75 223 VAL A C 1
ATOM 1793 O O . VAL A 1 223 ? 12.873 3.698 14.118 1.00 91.75 223 VAL A O 1
ATOM 1796 N N . ALA A 1 224 ? 14.675 3.412 15.422 1.00 90.50 224 ALA A N 1
ATOM 1797 C CA . ALA A 1 224 ? 15.363 2.514 14.490 1.00 90.50 224 ALA A CA 1
ATOM 1798 C C . ALA A 1 224 ? 14.512 1.295 14.080 1.00 90.50 224 ALA A C 1
ATOM 1800 O O . ALA A 1 224 ? 14.479 0.942 12.902 1.00 90.50 224 ALA A O 1
ATOM 1801 N N . ALA A 1 225 ? 13.788 0.689 15.029 1.00 91.00 225 ALA A N 1
ATOM 1802 C CA . ALA A 1 225 ? 12.900 -0.442 14.756 1.00 91.00 225 ALA A CA 1
ATOM 1803 C C . ALA A 1 225 ? 11.748 -0.062 13.806 1.00 91.00 225 ALA A C 1
ATOM 1805 O O . ALA A 1 225 ? 11.494 -0.765 12.826 1.00 91.00 225 ALA A O 1
ATOM 1806 N N . ASP A 1 226 ? 11.107 1.086 14.042 1.00 92.94 226 ASP A N 1
ATOM 1807 C CA . ASP A 1 226 ? 10.004 1.577 13.211 1.00 92.94 226 ASP A CA 1
ATOM 1808 C C . ASP A 1 226 ? 10.493 1.953 11.813 1.00 92.94 226 ASP A C 1
ATOM 1810 O O . ASP A 1 226 ? 9.850 1.612 10.824 1.00 92.94 226 ASP A O 1
ATOM 1814 N N . LYS A 1 227 ? 11.675 2.569 11.706 1.00 92.25 227 LYS A N 1
ATOM 1815 C CA . LYS A 1 227 ? 12.316 2.889 10.426 1.00 92.25 227 LYS A CA 1
ATOM 1816 C C . LYS A 1 227 ? 12.546 1.642 9.569 1.00 92.25 227 LYS A C 1
ATOM 1818 O O . LYS A 1 227 ? 12.163 1.630 8.402 1.00 92.25 227 LYS A O 1
ATOM 1823 N N . GLN A 1 228 ? 13.140 0.587 10.133 1.00 91.62 228 GLN A N 1
ATOM 1824 C CA . GLN A 1 228 ? 13.388 -0.668 9.405 1.00 91.62 228 GLN A CA 1
ATOM 1825 C C . GLN A 1 228 ? 12.088 -1.319 8.932 1.00 91.62 228 GLN A C 1
ATOM 1827 O O . GLN A 1 228 ? 11.978 -1.801 7.803 1.00 91.62 228 GLN A O 1
ATOM 1832 N N . ARG A 1 229 ? 11.072 -1.289 9.791 1.00 93.50 229 ARG A N 1
ATOM 1833 C CA . ARG A 1 229 ? 9.755 -1.833 9.489 1.00 93.50 229 ARG A CA 1
ATOM 1834 C C . ARG A 1 229 ? 9.037 -1.038 8.401 1.00 93.50 229 ARG A C 1
ATOM 1836 O O . ARG A 1 229 ? 8.470 -1.634 7.492 1.00 93.50 229 ARG A O 1
ATOM 1843 N N . LEU A 1 230 ? 9.109 0.290 8.458 1.00 94.75 230 LEU A N 1
ATOM 1844 C CA . LEU A 1 230 ? 8.568 1.177 7.433 1.00 94.75 230 LEU A CA 1
ATOM 1845 C C . LEU A 1 230 ? 9.232 0.941 6.075 1.00 94.75 230 LEU A C 1
ATOM 1847 O O . LEU A 1 230 ? 8.520 0.887 5.081 1.00 94.75 230 LEU A O 1
ATOM 1851 N N . TYR A 1 231 ? 10.550 0.717 6.012 1.00 92.56 231 TYR A N 1
ATOM 1852 C CA . TYR A 1 231 ? 11.203 0.355 4.749 1.00 92.56 231 TYR A CA 1
ATOM 1853 C C . TYR A 1 231 ? 10.634 -0.922 4.144 1.00 92.56 231 TYR A C 1
ATOM 1855 O O . TYR A 1 231 ? 10.235 -0.928 2.981 1.00 92.56 231 TYR A O 1
ATOM 1863 N N . LYS A 1 232 ? 10.529 -1.990 4.941 1.00 92.56 232 LYS A N 1
ATOM 1864 C CA . LYS A 1 232 ? 9.937 -3.253 4.482 1.00 92.56 232 LYS A CA 1
ATOM 1865 C C . LYS A 1 232 ? 8.478 -3.089 4.046 1.00 92.56 232 LYS A C 1
ATOM 1867 O O . LYS A 1 232 ? 8.058 -3.765 3.111 1.00 92.56 232 LYS A O 1
ATOM 1872 N N . LEU A 1 233 ? 7.732 -2.205 4.711 1.00 95.00 233 LEU A N 1
ATOM 1873 C CA . LEU A 1 233 ? 6.326 -1.914 4.431 1.00 95.00 233 LEU A CA 1
ATOM 1874 C C . LEU A 1 233 ? 6.131 -1.218 3.075 1.00 95.00 233 LEU A C 1
ATOM 1876 O O . LEU A 1 233 ? 5.219 -1.577 2.332 1.00 95.00 233 LEU A O 1
ATOM 1880 N N . VAL A 1 234 ? 6.987 -0.244 2.748 1.00 94.50 234 VAL A N 1
ATOM 1881 C CA . VAL A 1 234 ? 6.880 0.553 1.510 1.00 94.50 234 VAL A CA 1
ATOM 1882 C C . VAL A 1 234 ? 7.614 -0.066 0.317 1.00 94.50 234 VAL A C 1
ATOM 1884 O O . VAL A 1 234 ? 7.539 0.453 -0.793 1.00 94.50 234 VAL A O 1
ATOM 1887 N N . THR A 1 235 ? 8.320 -1.179 0.528 1.00 93.50 235 THR A N 1
ATOM 1888 C CA . THR A 1 235 ? 9.060 -1.870 -0.533 1.00 93.50 235 THR A CA 1
ATOM 1889 C C . THR A 1 235 ? 8.111 -2.532 -1.524 1.00 93.50 235 THR A C 1
ATOM 1891 O O . THR A 1 235 ? 7.300 -3.382 -1.147 1.00 93.50 235 THR A O 1
ATOM 1894 N N . LEU A 1 236 ? 8.256 -2.170 -2.802 1.00 93.88 236 LEU A N 1
ATOM 1895 C CA . LEU A 1 236 ? 7.572 -2.834 -3.904 1.00 93.88 236 LEU A CA 1
ATOM 1896 C C . LEU A 1 236 ? 8.096 -4.267 -4.049 1.00 93.88 236 LEU A C 1
ATOM 1898 O O . LEU A 1 236 ? 9.301 -4.511 -4.017 1.00 93.88 236 LEU A O 1
ATOM 1902 N N . ARG A 1 237 ? 7.175 -5.215 -4.194 1.00 93.56 237 ARG A N 1
ATOM 1903 C CA . ARG A 1 237 ? 7.466 -6.639 -4.315 1.00 93.56 237 ARG A CA 1
ATOM 1904 C C . ARG A 1 237 ? 7.413 -7.097 -5.761 1.00 93.56 237 ARG A C 1
ATOM 1906 O O . ARG A 1 237 ? 6.723 -6.521 -6.604 1.00 93.56 237 ARG A O 1
ATOM 1913 N N . TYR A 1 238 ? 8.117 -8.190 -6.006 1.00 92.19 238 TYR A N 1
ATOM 1914 C CA . TYR A 1 238 ? 8.195 -8.833 -7.303 1.00 92.19 238 TYR A CA 1
ATOM 1915 C C . TYR A 1 238 ? 7.724 -10.275 -7.180 1.00 92.19 238 TYR A C 1
ATOM 1917 O O . TYR A 1 238 ? 7.961 -10.939 -6.172 1.00 92.19 238 TYR A O 1
ATOM 1925 N N . ARG A 1 239 ? 7.021 -10.749 -8.204 1.00 88.06 239 ARG A N 1
ATOM 1926 C CA . ARG A 1 239 ? 6.601 -12.140 -8.304 1.00 88.06 239 ARG A CA 1
ATOM 1927 C C . ARG A 1 239 ? 7.748 -12.956 -8.889 1.00 88.06 239 ARG A C 1
ATOM 1929 O O . ARG A 1 239 ? 8.275 -12.616 -9.946 1.00 88.06 239 ARG A O 1
ATOM 1936 N N . ASN A 1 240 ? 8.095 -14.039 -8.202 1.00 81.19 240 ASN A N 1
ATOM 1937 C CA . ASN A 1 240 ? 9.028 -15.029 -8.725 1.00 81.19 240 ASN A CA 1
ATOM 1938 C C . ASN A 1 240 ? 8.408 -15.791 -9.905 1.00 81.19 240 ASN A C 1
ATOM 1940 O O . ASN A 1 240 ? 7.182 -15.885 -10.013 1.00 81.19 240 ASN A O 1
ATOM 1944 N N . TRP A 1 241 ? 9.270 -16.282 -10.793 1.00 65.75 241 TRP A N 1
ATOM 1945 C CA . TRP A 1 241 ? 8.889 -17.057 -11.972 1.00 65.75 241 TRP A CA 1
ATOM 1946 C C . TRP A 1 241 ? 8.315 -18.429 -11.609 1.00 65.75 241 TRP A C 1
ATOM 1948 O O . TRP A 1 241 ? 8.729 -18.995 -10.572 1.00 65.75 241 TRP A O 1
#

Radius of gyration: 21.77 Å; chains: 1; bounding box: 69×54×63 Å

Secondary structure (DSSP, 8-state):
-PPPGGGTTS--SSPPPP-------------TTB----------TT------------PPPPSS---S------------HHHH-TTHHHHHH------SSSGGGG--SSPPPEEEHHHHHHHHHHHTT-B-TTSSBHHHHHHHHHHHTT-S--TTS--STTTS-SEEEETTEEEEPPEEESHHHHHHHHHIIIIIS-TTTS---GGGT--GGGTTPEE-TTSHHHHHHHHHHHPPPB---

pLDDT: mean 89.77, std 7.31, range [45.66, 97.25]

Foldseek 3Di:
DDDDPVCPPPDDPDDDDDDDDPDDDDDDDDDAQFDAQQDDDDDDPPDDDDDDDDDDDDDDDDPDPDDDDDDDDDDDDDDPLCLLAVLVVCLVVVDQDDDDPDVLLSDNVAAAAWEFPVQLLVLLVVLPQPADPVGGRQSVLLQRRCVSLVVPRHPPDDSDCVVQNQWDDDPPDIDGGDIGHLQSLLRSVVCCLPPADDVVPDDRDSLLRHCSVQGNHYQHCVDVVSVVSVSSSSGTGGGDD

Organism: NCBI:txid408170